Protein AF-A0A964LVF9-F1 (afdb_monomer_lite)

Foldseek 3Di:
DDDDPDDDDDDDDDDDDPPPDDDDDAPQWDKDFDKDKDADDDDPDVVDDDPNVVCVVVVNGIDTDTDDDPPIDTPDGDCDDPRNVLRVVVVVLVVCPVVDPPSLVVCCQPSVDNPPPDVVVVVVCVVVVVVVVSVVSVVVVVVVVVVVVVVVVVVVVVVVVVVVPPPDDDPDDVPPPPPPPPDDD

Structure (mmCIF, N/CA/C/O backbone):
data_AF-A0A964LVF9-F1
#
_entry.id   AF-A0A964LVF9-F1
#
loop_
_atom_site.group_PDB
_atom_site.id
_atom_site.type_symbol
_atom_site.label_atom_id
_atom_site.label_alt_id
_atom_site.label_comp_id
_atom_site.label_asym_id
_atom_site.label_entity_id
_atom_site.label_seq_id
_atom_site.pdbx_PDB_ins_code
_atom_site.Cartn_x
_atom_site.Cartn_y
_atom_site.Cartn_z
_atom_site.occupancy
_atom_site.B_iso_or_equiv
_atom_site.auth_seq_id
_atom_site.auth_comp_id
_atom_site.auth_asym_id
_atom_site.auth_atom_id
_atom_site.pdbx_PDB_model_num
ATOM 1 N N . MET A 1 1 ? -2.979 -5.838 -3.964 1.00 27.95 1 MET A N 1
ATOM 2 C CA . MET A 1 1 ? -2.162 -4.688 -4.392 1.00 27.95 1 MET A CA 1
ATOM 3 C C . MET A 1 1 ? -2.446 -4.517 -5.871 1.00 27.95 1 MET A C 1
ATOM 5 O O . MET A 1 1 ? -2.122 -5.412 -6.635 1.00 27.95 1 MET A O 1
ATOM 9 N N . VAL A 1 2 ? -3.262 -3.528 -6.233 1.00 27.02 2 VAL A N 1
ATOM 10 C CA . VAL A 1 2 ? -3.566 -3.217 -7.636 1.00 27.02 2 VAL A CA 1
ATOM 11 C C . VAL A 1 2 ? -2.750 -1.971 -7.921 1.00 27.02 2 VAL A C 1
ATOM 13 O O . VAL A 1 2 ? -3.071 -0.912 -7.383 1.00 27.02 2 VAL A O 1
ATOM 16 N N . ASP A 1 3 ? -1.653 -2.129 -8.652 1.00 24.08 3 ASP A N 1
ATOM 17 C CA . ASP A 1 3 ? -0.789 -1.014 -9.018 1.00 24.08 3 ASP A CA 1
ATOM 18 C C . ASP A 1 3 ? -1.514 -0.171 -10.066 1.00 24.08 3 ASP A C 1
ATOM 20 O O . ASP A 1 3 ? -1.612 -0.533 -11.238 1.00 24.08 3 ASP A O 1
ATOM 24 N N . TYR A 1 4 ? -2.091 0.944 -9.620 1.00 36.81 4 TYR A N 1
ATOM 25 C CA . TYR A 1 4 ? -2.598 1.984 -10.503 1.00 36.81 4 TYR A CA 1
ATOM 26 C C . TYR A 1 4 ? -1.452 2.950 -10.792 1.00 36.81 4 TYR A C 1
ATOM 28 O O . TYR A 1 4 ? -1.177 3.864 -10.018 1.00 36.81 4 TYR A O 1
ATOM 36 N N . PHE A 1 5 ? -0.779 2.738 -11.919 1.00 29.11 5 PHE A N 1
ATOM 37 C CA . PHE A 1 5 ? 0.163 3.701 -12.478 1.00 29.11 5 PHE A CA 1
ATOM 38 C C . PHE A 1 5 ? -0.647 4.805 -13.173 1.00 29.11 5 PHE A C 1
ATOM 40 O O . PHE A 1 5 ? -1.025 4.677 -14.334 1.00 29.11 5 PHE A O 1
ATOM 47 N N . CYS A 1 6 ? -0.973 5.878 -12.450 1.00 28.94 6 CYS A N 1
ATOM 48 C CA . CYS A 1 6 ? -1.527 7.094 -13.043 1.00 28.94 6 CYS A CA 1
ATOM 49 C C . CYS A 1 6 ? -0.515 8.220 -12.825 1.00 28.94 6 CYS A C 1
ATOM 51 O O . CYS A 1 6 ? -0.533 8.912 -11.808 1.00 28.94 6 CYS A O 1
ATOM 53 N N . HIS A 1 7 ? 0.425 8.338 -13.765 1.00 32.16 7 HIS A N 1
ATOM 54 C CA . HIS A 1 7 ? 1.423 9.400 -13.772 1.00 32.16 7 HIS A CA 1
ATOM 55 C C . HIS A 1 7 ? 0.705 10.753 -13.841 1.00 32.16 7 HIS A C 1
ATOM 57 O O . HIS A 1 7 ? -0.186 10.958 -14.667 1.00 32.16 7 HIS A O 1
ATOM 63 N N . GLY A 1 8 ? 1.055 11.644 -12.918 1.00 35.53 8 GLY A N 1
ATOM 64 C CA . GLY A 1 8 ? 0.311 12.864 -12.650 1.00 35.53 8 GLY A CA 1
ATOM 65 C C . GLY A 1 8 ? 0.118 13.780 -13.858 1.00 35.53 8 GLY A C 1
ATOM 66 O O . GLY A 1 8 ? 1.040 14.013 -14.635 1.00 35.53 8 GLY A O 1
ATOM 67 N N . LYS A 1 9 ? -1.076 14.375 -13.932 1.00 30.52 9 LYS A N 1
ATOM 68 C CA . LYS A 1 9 ? -1.286 15.784 -14.292 1.00 30.52 9 LYS A CA 1
ATOM 69 C C . LYS A 1 9 ? -2.702 16.212 -13.900 1.00 30.52 9 LYS A C 1
ATOM 71 O O . LYS A 1 9 ? -3.693 15.713 -14.418 1.00 30.52 9 LYS A O 1
ATOM 76 N N . LYS A 1 10 ? -2.783 17.170 -12.972 1.00 39.03 10 LYS A N 1
ATOM 77 C CA . LYS A 1 10 ? -3.972 17.999 -12.749 1.00 39.03 10 LYS A CA 1
ATOM 78 C C . LYS A 1 10 ? -4.130 18.922 -13.960 1.00 39.03 10 LYS A C 1
ATOM 80 O O . LYS A 1 10 ? -3.353 19.869 -14.041 1.00 39.03 10 LYS A O 1
ATOM 85 N N . SER A 1 11 ? -5.078 18.713 -14.875 1.00 35.84 11 SER A N 1
ATOM 86 C CA . SER A 1 11 ? -5.640 19.814 -15.690 1.00 35.84 11 SER A CA 1
ATOM 87 C C . SER A 1 11 ? -6.890 19.407 -16.477 1.00 35.84 11 SER A C 1
ATOM 89 O O . SER A 1 11 ? -6.869 18.446 -17.233 1.00 35.84 11 SER A O 1
ATOM 91 N N . ALA A 1 12 ? -7.949 20.192 -16.264 1.00 32.88 12 ALA A N 1
ATOM 92 C CA . ALA A 1 12 ? -9.003 20.617 -17.188 1.00 32.88 12 ALA A CA 1
ATOM 93 C C . ALA A 1 12 ? -9.227 19.819 -18.492 1.00 32.88 12 ALA A C 1
ATOM 95 O O . ALA A 1 12 ? -8.412 19.840 -19.411 1.00 32.88 12 ALA A O 1
ATOM 96 N N . CYS A 1 13 ? -10.429 19.249 -18.611 1.00 37.50 13 CYS A N 1
ATOM 97 C CA . CYS A 1 13 ? -11.005 18.826 -19.884 1.00 37.50 13 CYS A CA 1
ATOM 98 C C . CYS A 1 13 ? -11.285 20.047 -20.773 1.00 37.50 13 CYS A C 1
ATOM 100 O O . CYS A 1 13 ? -12.228 20.795 -20.525 1.00 37.50 13 CYS A O 1
ATOM 102 N N . ALA A 1 14 ? -10.487 20.216 -21.823 1.00 35.09 14 ALA A N 1
ATOM 103 C CA . ALA A 1 14 ? -10.836 20.998 -23.001 1.00 35.09 14 ALA A CA 1
ATOM 104 C C . ALA A 1 14 ? -10.116 20.393 -24.217 1.00 35.09 14 ALA A C 1
ATOM 106 O O . ALA A 1 14 ? -8.911 20.569 -24.368 1.00 35.09 14 ALA A O 1
ATOM 107 N N . GLY A 1 15 ? -10.852 19.675 -25.075 1.00 27.42 15 GLY A N 1
ATOM 108 C CA . GLY A 1 15 ? -10.377 19.315 -26.417 1.00 27.42 15 GLY A CA 1
ATOM 109 C C . GLY A 1 15 ? -10.718 17.900 -26.902 1.00 27.42 15 GLY A C 1
ATOM 110 O O . GLY A 1 15 ? -10.030 16.957 -26.551 1.00 27.42 15 GLY A O 1
ATOM 111 N N . ILE A 1 16 ? -11.771 17.801 -27.725 1.00 36.81 16 ILE A N 1
ATOM 112 C CA . ILE A 1 16 ? -12.004 17.024 -28.977 1.00 36.81 16 ILE A CA 1
ATOM 113 C C . ILE A 1 16 ? -11.339 15.640 -29.228 1.00 36.81 16 ILE A C 1
ATOM 115 O O . ILE A 1 16 ? -11.337 15.165 -30.360 1.00 36.81 16 ILE A O 1
ATOM 119 N N . TYR A 1 17 ? -10.847 14.925 -28.224 1.00 37.56 17 TYR A N 1
ATOM 120 C CA . TYR A 1 17 ? -10.610 13.482 -28.316 1.00 37.56 17 TYR A CA 1
ATOM 121 C C . TYR A 1 17 ? -11.263 12.807 -27.105 1.00 37.56 17 TYR A C 1
ATOM 123 O O . TYR A 1 17 ? -10.978 13.148 -25.960 1.00 37.56 17 TYR A O 1
ATOM 131 N N . GLU A 1 18 ? -12.200 11.891 -27.347 1.00 41.56 18 GLU A N 1
ATOM 132 C CA . GLU A 1 18 ? -12.871 11.104 -26.306 1.00 41.56 18 GLU A CA 1
ATOM 133 C C . GLU A 1 18 ? -11.865 10.166 -25.614 1.00 41.56 18 GLU A C 1
ATOM 135 O O . GLU A 1 18 ? -11.716 9.001 -25.961 1.00 41.56 18 GLU A O 1
ATOM 140 N N . LEU A 1 19 ? -11.146 10.688 -24.623 1.00 44.19 19 LEU A N 1
ATOM 141 C CA . LEU A 1 19 ? -10.521 9.919 -23.548 1.00 44.19 19 LEU A CA 1
ATOM 142 C C . LEU A 1 19 ? -11.376 10.178 -22.301 1.00 44.19 19 LEU A C 1
ATOM 144 O O . LEU A 1 19 ? -11.070 11.041 -21.475 1.00 44.19 19 LEU A O 1
ATOM 148 N N . CYS A 1 20 ? -12.531 9.510 -22.231 1.00 43.09 20 CYS A N 1
ATOM 149 C CA . CYS A 1 20 ? -13.566 9.768 -21.235 1.00 43.09 20 CYS A CA 1
ATOM 150 C C . CYS A 1 20 ? -13.216 9.109 -19.890 1.00 43.09 20 CYS A C 1
ATOM 152 O O . CYS A 1 20 ? -13.690 8.038 -19.536 1.00 43.09 20 CYS A O 1
ATOM 154 N N . CYS A 1 21 ? -12.368 9.805 -19.129 1.00 54.19 21 CYS A N 1
ATOM 155 C CA . CYS A 1 21 ? -12.260 9.780 -17.668 1.00 54.19 21 CYS A CA 1
ATOM 156 C C . CYS A 1 21 ? -12.567 8.437 -16.969 1.00 54.19 21 CYS A C 1
ATOM 158 O O . CYS A 1 21 ? -13.630 8.244 -16.373 1.00 54.19 21 CYS A O 1
ATOM 160 N N . LEU A 1 22 ? -11.575 7.543 -16.914 1.00 63.69 22 LEU A N 1
ATOM 161 C CA . LEU A 1 22 ? -11.578 6.508 -15.880 1.00 63.69 22 LEU A CA 1
ATOM 162 C C . LEU A 1 22 ? -11.689 7.175 -14.492 1.00 63.69 22 LEU A C 1
ATOM 164 O O . LEU A 1 22 ? -10.983 8.154 -14.223 1.00 63.69 22 LEU A O 1
ATOM 168 N N . PRO A 1 23 ? -12.568 6.679 -13.603 1.00 69.88 23 PRO A N 1
ATOM 169 C CA . PRO A 1 23 ? -12.780 7.302 -12.306 1.00 69.88 23 PRO A CA 1
ATOM 170 C C . PRO A 1 23 ? -11.508 7.209 -11.458 1.00 69.88 23 PRO A C 1
ATOM 172 O O . PRO A 1 23 ? -10.957 6.126 -11.258 1.00 69.88 23 PRO A O 1
ATOM 175 N N . ILE A 1 24 ? -11.055 8.347 -10.924 1.00 79.56 24 ILE A N 1
ATOM 176 C CA . ILE A 1 24 ? -9.969 8.378 -9.939 1.00 79.56 24 ILE A CA 1
ATOM 177 C C . ILE A 1 24 ? -10.509 7.775 -8.640 1.00 79.56 24 ILE A C 1
ATOM 179 O O . ILE A 1 24 ? -11.316 8.388 -7.939 1.00 79.56 24 ILE A O 1
ATOM 183 N N . VAL A 1 25 ? -10.070 6.557 -8.328 1.00 84.19 25 VAL A N 1
ATOM 184 C CA . VAL A 1 25 ? -10.492 5.837 -7.124 1.00 84.19 25 VAL A CA 1
ATOM 185 C C . VAL A 1 25 ? -9.719 6.359 -5.918 1.00 84.19 25 VAL A C 1
ATOM 187 O O . VAL A 1 25 ? -8.491 6.322 -5.889 1.00 84.19 25 VAL A O 1
ATOM 190 N N . GLN A 1 26 ? -10.440 6.808 -4.893 1.00 85.56 26 GLN A N 1
ATOM 191 C CA . GLN A 1 26 ? -9.856 7.246 -3.626 1.00 85.56 26 GLN A CA 1
ATOM 192 C C . GLN A 1 26 ? -10.044 6.200 -2.524 1.00 85.56 26 GLN A C 1
ATOM 194 O O . GLN A 1 26 ? -10.967 5.379 -2.550 1.00 85.56 26 GLN A O 1
ATOM 199 N N . ALA A 1 27 ? -9.178 6.249 -1.510 1.00 87.19 27 ALA A N 1
ATOM 200 C CA . ALA A 1 27 ? -9.293 5.383 -0.344 1.00 87.19 27 ALA A CA 1
ATOM 201 C C . ALA A 1 27 ? -10.663 5.553 0.341 1.00 87.19 27 ALA A C 1
ATOM 203 O O . ALA A 1 27 ? -11.179 6.660 0.475 1.00 87.19 27 ALA A O 1
ATOM 204 N N . GLY A 1 28 ? -11.252 4.441 0.788 1.00 85.88 28 GLY A N 1
ATOM 205 C CA . GLY A 1 28 ? -12.550 4.424 1.475 1.00 85.88 28 GLY A CA 1
ATOM 206 C C . GLY A 1 28 ? -13.777 4.447 0.559 1.00 85.88 28 GLY A C 1
ATOM 207 O O . GLY A 1 28 ? -14.885 4.217 1.046 1.00 85.88 28 GLY A O 1
ATOM 208 N N . GLN A 1 29 ? -13.611 4.656 -0.748 1.00 90.12 29 GLN A N 1
ATOM 209 C CA . GLN A 1 29 ? -14.713 4.613 -1.707 1.00 90.12 29 GLN A CA 1
ATOM 210 C C . GLN A 1 29 ? -15.127 3.177 -2.058 1.00 90.12 29 GLN A C 1
ATOM 212 O O . GLN A 1 29 ? -14.316 2.250 -2.084 1.00 90.12 29 GLN A O 1
ATOM 217 N N . ARG A 1 30 ? -16.415 3.001 -2.351 1.00 88.75 30 ARG A N 1
ATOM 218 C CA . ARG A 1 30 ? -17.018 1.764 -2.849 1.00 88.75 30 ARG A CA 1
ATOM 219 C C . ARG A 1 30 ? -17.579 2.024 -4.232 1.00 88.75 30 ARG A C 1
ATOM 221 O O . ARG A 1 30 ? -18.508 2.810 -4.372 1.00 88.75 30 ARG A O 1
ATOM 228 N N . TRP A 1 31 ? -17.032 1.341 -5.225 1.00 89.56 31 TRP A N 1
ATOM 229 C CA . TRP A 1 31 ? -17.406 1.504 -6.623 1.00 89.56 31 TRP A CA 1
ATOM 230 C C . TRP A 1 31 ? -18.052 0.235 -7.168 1.00 89.56 31 TRP A C 1
ATOM 232 O O . TRP A 1 31 ? -17.637 -0.874 -6.834 1.00 89.56 31 TRP A O 1
ATOM 242 N N . GLN A 1 32 ? -19.039 0.415 -8.036 1.00 89.19 32 GLN A N 1
ATOM 243 C CA . GLN A 1 32 ? -19.530 -0.604 -8.950 1.00 89.19 32 GLN A CA 1
ATOM 244 C C . GLN A 1 32 ? -18.953 -0.293 -10.327 1.00 89.19 32 GLN A C 1
ATOM 246 O O . GLN A 1 32 ? -19.214 0.777 -10.869 1.00 89.19 32 GLN A O 1
ATOM 251 N N . LEU A 1 33 ? -18.144 -1.206 -10.865 1.00 89.44 33 LEU A N 1
ATOM 252 C CA . LEU A 1 33 ? -17.446 -1.020 -12.135 1.00 89.44 33 LEU A CA 1
ATOM 253 C C . LEU A 1 33 ? -17.671 -2.229 -13.036 1.00 89.44 33 LEU A C 1
ATOM 255 O O . LEU A 1 33 ? -17.585 -3.373 -12.585 1.00 89.44 33 LEU A O 1
ATOM 259 N N . LEU A 1 34 ? -17.912 -1.975 -14.319 1.00 89.19 34 LEU A N 1
ATOM 260 C CA . LEU A 1 34 ? -17.958 -3.013 -15.334 1.00 89.19 34 LEU A CA 1
ATOM 261 C C . LEU A 1 34 ? -16.528 -3.369 -15.751 1.00 89.19 34 LEU A C 1
ATOM 263 O O . LEU A 1 34 ? -15.818 -2.569 -16.360 1.00 89.19 34 LEU A O 1
ATOM 267 N N . VAL A 1 35 ? -16.091 -4.580 -15.413 1.00 89.69 35 VAL A N 1
ATOM 268 C CA . VAL A 1 35 ? -14.729 -5.059 -15.684 1.00 89.69 35 VAL A CA 1
ATOM 269 C C . VAL A 1 35 ? -14.734 -6.169 -16.724 1.00 89.69 35 VAL A C 1
ATOM 271 O O . VAL A 1 35 ? -15.601 -7.043 -16.719 1.00 89.69 35 VAL A O 1
ATOM 274 N N . ARG A 1 36 ? -13.738 -6.168 -17.614 1.00 87.62 36 ARG A N 1
ATOM 275 C CA . ARG A 1 36 ? -13.441 -7.328 -18.458 1.00 87.62 36 ARG A CA 1
ATOM 276 C C . ARG A 1 36 ? -12.359 -8.148 -17.779 1.00 87.62 36 ARG A C 1
ATOM 278 O O . ARG A 1 36 ? -11.225 -7.690 -17.675 1.00 87.62 36 ARG A O 1
ATOM 285 N N . LEU A 1 37 ? -12.716 -9.348 -17.343 1.00 87.75 37 LEU A N 1
ATOM 286 C CA . LEU A 1 37 ? -11.782 -10.287 -16.738 1.00 87.75 37 LEU A CA 1
ATOM 287 C C . LEU A 1 37 ? -11.200 -11.222 -17.799 1.00 87.75 37 LEU A C 1
ATOM 289 O O . LEU A 1 37 ? -11.917 -11.719 -18.663 1.00 87.75 37 LEU A O 1
ATOM 293 N N . ASN A 1 38 ? -9.904 -11.469 -17.685 1.00 86.69 38 ASN A N 1
ATOM 294 C CA . ASN A 1 38 ? -9.131 -12.432 -18.444 1.00 86.69 38 ASN A CA 1
ATOM 295 C C . ASN A 1 38 ? -8.431 -13.375 -17.456 1.00 86.69 38 ASN A C 1
ATOM 297 O O . ASN A 1 38 ? -8.015 -12.973 -16.360 1.00 86.69 38 ASN A O 1
ATOM 301 N N . ARG A 1 39 ? -8.286 -14.640 -17.851 1.00 84.62 39 ARG A N 1
ATOM 302 C CA . ARG A 1 39 ? -7.496 -15.600 -17.082 1.00 84.62 39 ARG A CA 1
ATOM 303 C C . ARG A 1 39 ? -6.020 -15.188 -17.173 1.00 84.62 39 ARG A C 1
ATOM 305 O O . ARG A 1 39 ? -5.559 -14.907 -18.280 1.00 84.62 39 ARG A O 1
ATOM 312 N N . PRO A 1 40 ? -5.295 -15.072 -16.046 1.00 80.06 40 PRO A N 1
ATOM 313 C CA . PRO A 1 40 ? -3.872 -14.790 -16.106 1.00 80.06 40 PRO A CA 1
ATOM 314 C C . PRO A 1 40 ? -3.178 -15.966 -16.792 1.00 80.06 40 PRO A C 1
ATOM 316 O O . PRO A 1 40 ? -3.378 -17.108 -16.389 1.00 80.06 40 PRO A O 1
ATOM 319 N N . HIS A 1 41 ? -2.400 -15.660 -17.827 1.00 79.88 41 HIS A N 1
ATOM 320 C CA . HIS A 1 41 ? -1.526 -16.616 -18.488 1.00 79.88 41 HIS A CA 1
ATOM 321 C C . HIS A 1 41 ? -0.078 -16.241 -18.191 1.00 79.88 41 HIS A C 1
ATOM 323 O O . HIS A 1 41 ? 0.311 -15.080 -18.339 1.00 79.88 41 HIS A O 1
ATOM 329 N N . GLY A 1 42 ? 0.690 -17.206 -17.709 1.00 76.56 42 GLY A N 1
ATOM 330 C CA . GLY A 1 42 ? 2.120 -17.095 -17.479 1.00 76.56 42 GLY A CA 1
ATOM 331 C C . GLY A 1 42 ? 2.894 -17.665 -18.656 1.00 76.56 42 GLY A C 1
ATOM 332 O O . GLY A 1 42 ? 2.413 -18.514 -19.405 1.00 76.56 42 GLY A O 1
ATOM 333 N N . PHE A 1 43 ? 4.124 -17.195 -18.818 1.00 73.00 43 PHE A N 1
ATOM 334 C CA . PHE A 1 43 ? 5.053 -17.816 -19.747 1.00 73.00 43 PHE A CA 1
ATOM 335 C C . PHE A 1 43 ? 5.615 -19.083 -19.098 1.00 73.00 43 PHE A C 1
ATOM 337 O O . PHE A 1 43 ? 6.202 -19.015 -18.020 1.00 73.00 43 PHE A O 1
ATOM 344 N N . ALA A 1 44 ? 5.457 -20.232 -19.755 1.00 69.38 44 ALA A N 1
ATOM 345 C CA . ALA A 1 44 ? 6.074 -21.484 -19.327 1.00 69.38 44 ALA A CA 1
ATOM 346 C C . ALA A 1 44 ? 7.567 -21.472 -19.694 1.00 69.38 44 ALA A C 1
ATOM 348 O O . ALA A 1 44 ? 7.973 -22.041 -20.706 1.00 69.38 44 ALA A O 1
ATOM 349 N N . ASN A 1 45 ? 8.377 -20.762 -18.906 1.00 76.44 45 ASN A N 1
ATOM 350 C CA . ASN A 1 45 ? 9.827 -20.724 -19.076 1.00 76.44 45 ASN A CA 1
ATOM 351 C C . ASN A 1 45 ? 10.496 -21.747 -18.135 1.00 76.44 45 ASN A C 1
ATOM 353 O O . ASN A 1 45 ? 10.400 -21.580 -16.915 1.00 76.44 45 ASN A O 1
ATOM 357 N N . PRO A 1 46 ? 11.176 -22.790 -18.648 1.00 75.44 46 PRO A N 1
ATOM 358 C CA . PRO A 1 46 ? 11.912 -23.741 -17.816 1.00 75.44 46 PRO A CA 1
ATOM 359 C C . PRO A 1 46 ? 12.978 -23.030 -16.967 1.00 75.44 46 PRO A C 1
ATOM 361 O O . PRO A 1 46 ? 13.848 -22.348 -17.499 1.00 75.44 46 PRO A O 1
ATOM 364 N N . GLY A 1 47 ? 12.901 -23.166 -15.639 1.00 78.38 47 GLY A N 1
ATOM 365 C CA . GLY A 1 47 ? 13.796 -22.474 -14.696 1.00 78.38 47 GLY A CA 1
ATOM 366 C C . GLY A 1 47 ? 13.474 -20.989 -14.465 1.00 78.38 47 GLY A C 1
ATOM 367 O O . GLY A 1 47 ? 14.211 -20.310 -13.753 1.00 78.38 47 GLY A O 1
ATOM 368 N N . GLY A 1 48 ? 12.388 -20.480 -15.053 1.00 83.50 48 GLY A N 1
ATOM 369 C CA . GLY A 1 48 ? 11.904 -19.117 -14.860 1.00 83.50 48 GLY A CA 1
ATOM 370 C C . GLY A 1 48 ? 10.891 -18.983 -13.722 1.00 83.50 48 GLY A C 1
ATOM 371 O O . GLY A 1 48 ? 10.439 -19.957 -13.123 1.00 83.50 48 GLY A O 1
ATOM 372 N N . PHE A 1 49 ? 10.517 -17.738 -13.435 1.00 83.56 49 PHE A N 1
ATOM 373 C CA . PHE A 1 49 ? 9.483 -17.424 -12.456 1.00 83.56 49 PHE A CA 1
ATOM 374 C C . PHE A 1 49 ? 8.094 -17.849 -12.952 1.00 83.56 49 PHE A C 1
ATOM 376 O O . PHE A 1 49 ? 7.628 -17.372 -13.989 1.00 83.56 49 PHE A O 1
ATOM 383 N N . ASP A 1 50 ? 7.417 -18.701 -12.182 1.00 87.38 50 ASP A N 1
ATOM 384 C CA . ASP A 1 50 ? 6.045 -19.117 -12.470 1.00 87.38 50 ASP A CA 1
ATOM 385 C C . ASP A 1 50 ? 5.043 -18.059 -11.982 1.00 87.38 50 ASP A C 1
ATOM 387 O O . ASP A 1 50 ? 4.647 -17.996 -10.812 1.00 87.38 50 ASP A O 1
ATOM 391 N N . TYR A 1 51 ? 4.633 -17.203 -12.916 1.00 86.06 51 TYR A N 1
ATOM 392 C CA . TYR A 1 51 ? 3.683 -16.131 -12.650 1.00 86.06 51 TYR A CA 1
ATOM 393 C C . TYR A 1 51 ? 2.280 -16.633 -12.295 1.00 86.06 51 TYR A C 1
ATOM 395 O O . TYR A 1 51 ? 1.584 -15.993 -11.500 1.00 86.06 51 TYR A O 1
ATOM 403 N N . GLU A 1 52 ? 1.845 -17.757 -12.871 1.00 87.00 52 GLU A N 1
ATOM 404 C CA . GLU A 1 52 ? 0.519 -18.314 -12.598 1.00 87.00 52 GLU A CA 1
ATOM 405 C C . GLU A 1 52 ? 0.469 -18.887 -11.186 1.00 87.00 52 GLU A C 1
ATOM 407 O O . GLU A 1 52 ? -0.446 -18.557 -10.425 1.00 87.00 52 GLU A O 1
ATOM 412 N N . ALA A 1 53 ? 1.485 -19.664 -10.802 1.00 86.81 53 ALA A N 1
ATOM 413 C CA . ALA A 1 53 ? 1.606 -20.197 -9.452 1.00 86.81 53 ALA A CA 1
ATOM 414 C C . ALA A 1 53 ? 1.695 -19.076 -8.409 1.00 86.81 53 ALA A C 1
ATOM 416 O O . ALA A 1 53 ? 1.027 -19.141 -7.374 1.00 86.81 53 ALA A O 1
ATOM 417 N N . TRP A 1 54 ? 2.452 -18.010 -8.688 1.00 88.81 54 TRP A N 1
ATOM 418 C CA . TRP A 1 54 ? 2.530 -16.855 -7.794 1.00 88.81 54 TRP A CA 1
ATOM 419 C C . TRP A 1 54 ? 1.172 -16.159 -7.615 1.00 88.81 54 TRP A C 1
ATOM 421 O O . TRP A 1 54 ? 0.762 -15.876 -6.488 1.00 88.81 54 TRP A O 1
ATOM 431 N N . LEU A 1 55 ? 0.419 -15.925 -8.696 1.00 88.62 55 LEU A N 1
ATOM 432 C CA . LEU A 1 55 ? -0.922 -15.334 -8.600 1.00 88.62 55 LEU A CA 1
ATOM 433 C C . LEU A 1 55 ? -1.907 -16.227 -7.857 1.00 88.62 55 LEU A C 1
ATOM 435 O O . LEU A 1 55 ? -2.725 -15.733 -7.075 1.00 88.62 55 LEU A O 1
ATOM 439 N N . PHE A 1 56 ? -1.801 -17.535 -8.064 1.00 88.62 56 PHE A N 1
ATOM 440 C CA . PHE A 1 56 ? -2.609 -18.513 -7.360 1.00 88.62 56 PHE A CA 1
ATOM 441 C C . PHE A 1 56 ? -2.342 -18.483 -5.848 1.00 88.62 56 PHE A C 1
ATOM 443 O O . PHE A 1 56 ? -3.290 -18.443 -5.062 1.00 88.62 56 PHE A O 1
ATOM 450 N N . GLN A 1 57 ? -1.076 -18.384 -5.426 1.00 91.88 57 GLN A N 1
ATOM 451 C CA . GLN A 1 57 ? -0.704 -18.212 -4.014 1.00 91.88 57 GLN A CA 1
ATOM 452 C C . GLN A 1 57 ? -1.282 -16.925 -3.408 1.00 91.88 57 GLN A C 1
ATOM 454 O O . GLN A 1 57 ? -1.725 -16.923 -2.260 1.00 91.88 57 GLN A O 1
ATOM 459 N N . GLN A 1 58 ? -1.362 -15.847 -4.191 1.00 90.00 58 GLN A N 1
ATOM 460 C CA . GLN A 1 58 ? -2.000 -14.588 -3.786 1.00 90.00 58 GLN A CA 1
ATOM 461 C C . GLN A 1 58 ? -3.541 -14.651 -3.783 1.00 90.00 58 GLN A C 1
ATOM 463 O O . GLN A 1 58 ? -4.198 -13.646 -3.511 1.00 90.00 58 GLN A O 1
ATOM 468 N N . ARG A 1 59 ? -4.137 -15.817 -4.084 1.00 90.44 59 ARG A N 1
ATOM 469 C CA . ARG A 1 59 ? -5.585 -16.027 -4.262 1.00 90.44 59 ARG A CA 1
ATOM 470 C C . ARG A 1 59 ? -6.191 -15.142 -5.359 1.00 90.44 59 ARG A C 1
ATOM 472 O O . ARG A 1 59 ? -7.371 -14.796 -5.310 1.00 90.44 59 ARG A O 1
ATOM 479 N N . ILE A 1 60 ? -5.398 -14.787 -6.371 1.00 88.38 60 ILE A N 1
ATOM 480 C CA . ILE A 1 60 ? -5.828 -13.985 -7.519 1.00 88.38 60 ILE A CA 1
ATOM 481 C C . ILE A 1 60 ? -6.134 -14.929 -8.680 1.00 88.38 60 ILE A C 1
ATOM 483 O O . ILE A 1 60 ? -5.236 -15.424 -9.353 1.00 88.38 60 ILE A O 1
ATOM 487 N N . SER A 1 61 ? -7.421 -15.170 -8.929 1.00 85.44 61 SER A N 1
ATOM 488 C CA . SER A 1 61 ? -7.869 -16.086 -9.994 1.00 85.44 61 SER A CA 1
ATOM 489 C C . SER A 1 61 ? -8.067 -15.412 -11.357 1.00 85.44 61 SER A C 1
ATOM 491 O O . SER A 1 61 ? -8.078 -16.087 -12.383 1.00 85.44 61 SER A O 1
ATOM 493 N N . ALA A 1 62 ? -8.241 -14.088 -11.388 1.00 86.06 62 ALA A N 1
ATOM 494 C CA . ALA A 1 62 ? -8.510 -13.336 -12.608 1.00 86.06 62 ALA A CA 1
ATOM 495 C C . ALA A 1 62 ? -7.869 -11.949 -12.551 1.00 86.06 62 ALA A C 1
ATOM 497 O O . ALA A 1 62 ? -7.775 -11.333 -11.487 1.00 86.06 62 ALA A O 1
ATOM 498 N N . LYS A 1 63 ? -7.466 -11.447 -13.716 1.00 86.94 63 LYS A N 1
ATOM 499 C CA . LYS A 1 63 ? -7.031 -10.062 -13.912 1.00 86.94 63 LYS A CA 1
ATOM 500 C C . LYS A 1 63 ? -7.898 -9.416 -14.964 1.00 86.94 63 LYS A C 1
ATOM 502 O O . LYS A 1 63 ? -8.509 -10.102 -15.769 1.00 86.94 63 LYS A O 1
ATOM 507 N N . GLY A 1 64 ? -7.963 -8.100 -14.975 1.00 87.00 64 GLY A N 1
ATOM 508 C CA . GLY A 1 64 ? -8.811 -7.417 -15.928 1.00 87.00 64 GLY A CA 1
ATOM 509 C C . GLY A 1 64 ? -8.605 -5.926 -15.906 1.00 87.00 64 GLY A C 1
ATOM 510 O O . GLY A 1 64 ? -7.859 -5.402 -15.082 1.00 87.00 64 GLY A O 1
ATOM 511 N N . TYR A 1 65 ? -9.301 -5.265 -16.813 1.00 84.81 65 TYR A N 1
ATOM 512 C CA . TYR A 1 65 ? -9.352 -3.817 -16.890 1.00 84.81 65 TYR A CA 1
ATOM 513 C C . TYR A 1 65 ? -10.802 -3.347 -16.777 1.00 84.81 65 TYR A C 1
ATOM 515 O O . TYR A 1 65 ? -11.747 -4.066 -17.129 1.00 84.81 65 TYR A O 1
ATOM 523 N N . VAL A 1 66 ? -10.970 -2.138 -16.247 1.00 87.62 66 VAL A N 1
ATOM 524 C CA . VAL A 1 66 ? -12.267 -1.466 -16.146 1.00 87.62 66 VAL A CA 1
ATOM 525 C C . VAL A 1 66 ? -12.644 -0.963 -17.533 1.00 87.62 66 VAL A C 1
ATOM 527 O O . VAL A 1 66 ? -11.824 -0.342 -18.206 1.00 87.62 66 VAL A O 1
ATOM 530 N N . ARG A 1 67 ? -13.867 -1.250 -17.979 1.00 85.56 67 ARG A N 1
ATOM 531 C CA . ARG A 1 67 ? -14.415 -0.644 -19.192 1.00 85.56 67 ARG A CA 1
ATOM 532 C C . ARG A 1 67 ? -15.121 0.653 -18.835 1.00 85.56 67 ARG A C 1
ATOM 534 O O . ARG A 1 67 ? -15.814 0.726 -17.820 1.00 85.56 67 ARG A O 1
ATOM 541 N N . GLU A 1 68 ? -14.993 1.640 -19.708 1.00 80.75 68 GLU A N 1
ATOM 542 C CA . GLU A 1 68 ? -15.847 2.821 -19.675 1.00 80.75 68 GLU A CA 1
ATOM 543 C C . GLU A 1 68 ? -17.291 2.387 -19.954 1.00 80.75 68 GLU A C 1
ATOM 545 O O . GLU A 1 68 ? -17.589 1.728 -20.953 1.00 80.75 68 GLU A O 1
ATOM 550 N N . ASN A 1 69 ? -18.179 2.662 -19.002 1.00 81.12 69 ASN A N 1
ATOM 551 C CA . ASN A 1 69 ? -19.598 2.355 -19.089 1.00 81.12 69 ASN A CA 1
ATOM 552 C C . ASN A 1 69 ? -20.366 3.340 -18.202 1.00 81.12 69 ASN A C 1
ATOM 554 O O . ASN A 1 69 ? -19.918 3.653 -17.098 1.00 81.12 69 ASN A O 1
ATOM 558 N N . SER A 1 70 ? -21.533 3.789 -18.655 1.00 80.88 70 SER A N 1
ATOM 559 C CA . SER A 1 70 ? -22.436 4.646 -17.880 1.00 80.88 70 SER A CA 1
ATOM 560 C C . SER A 1 70 ? -22.980 3.973 -16.614 1.00 80.88 70 SER A C 1
ATOM 562 O O . SER A 1 70 ? -23.429 4.661 -15.705 1.00 80.88 70 SER A O 1
ATOM 564 N N . SER A 1 71 ? -22.906 2.642 -16.513 1.00 82.38 71 SER A N 1
ATOM 565 C CA . SER A 1 71 ? -23.255 1.887 -15.306 1.00 82.38 71 SER A CA 1
ATOM 566 C C . SER A 1 71 ? -22.204 1.973 -14.193 1.00 82.38 71 SER A C 1
ATOM 568 O O . SER A 1 71 ? -22.423 1.433 -13.108 1.00 82.38 71 SER A O 1
ATOM 570 N N . ASN A 1 72 ? -21.033 2.560 -14.460 1.00 85.69 72 ASN A N 1
ATOM 571 C CA . ASN A 1 72 ? -19.984 2.716 -13.461 1.00 85.69 72 ASN A CA 1
ATOM 572 C C . ASN A 1 72 ? -20.396 3.794 -12.459 1.00 85.69 72 ASN A C 1
ATOM 574 O O . ASN A 1 72 ? -20.536 4.961 -12.818 1.00 85.69 72 ASN A O 1
ATOM 578 N N . GLN A 1 73 ? -20.565 3.419 -11.195 1.00 87.44 73 GLN A N 1
ATOM 579 C CA . GLN A 1 73 ? -21.076 4.336 -10.182 1.00 87.44 73 GLN A CA 1
ATOM 580 C C . GLN A 1 73 ? -20.417 4.144 -8.821 1.00 87.44 73 GLN A C 1
ATOM 582 O O . GLN A 1 73 ? -20.022 3.043 -8.426 1.00 87.44 73 GLN A O 1
ATOM 587 N N . LEU A 1 74 ? -20.325 5.243 -8.078 1.00 88.12 74 LEU A N 1
ATOM 588 C CA . LEU A 1 74 ? -19.910 5.240 -6.686 1.00 88.12 74 LEU A CA 1
ATOM 589 C C . LEU A 1 74 ? -21.104 4.811 -5.821 1.00 88.12 74 LEU A C 1
ATOM 591 O O . LEU A 1 74 ? -22.083 5.537 -5.694 1.00 88.12 74 LEU A O 1
ATOM 595 N N . LEU A 1 75 ? -21.008 3.636 -5.204 1.00 88.31 75 LEU A N 1
ATOM 596 C CA . LEU A 1 75 ? -22.025 3.098 -4.297 1.00 88.31 75 LEU A CA 1
ATOM 597 C C . LEU A 1 75 ? -21.978 3.740 -2.905 1.00 88.31 75 LEU A C 1
ATOM 599 O O . LEU A 1 75 ? -22.947 3.675 -2.154 1.00 88.31 75 LEU A O 1
ATOM 603 N N . GLY A 1 76 ? -20.838 4.314 -2.519 1.00 87.00 76 GLY A N 1
ATOM 604 C CA . GLY A 1 76 ? -20.705 5.030 -1.256 1.00 87.00 76 GLY A CA 1
ATOM 605 C C . GLY A 1 76 ? -19.261 5.248 -0.834 1.00 87.00 76 GLY A C 1
ATOM 606 O O . GLY A 1 76 ? -18.319 4.835 -1.507 1.00 87.00 76 GLY A O 1
ATOM 607 N N . SER A 1 77 ? -19.084 5.879 0.322 1.00 86.31 77 SER A N 1
ATOM 608 C CA . SER A 1 77 ? -17.773 6.109 0.923 1.00 86.31 77 SER A CA 1
ATOM 609 C C . SER A 1 77 ? -17.818 5.810 2.415 1.00 86.31 77 SER A C 1
ATOM 611 O O . SER A 1 77 ? -18.796 6.117 3.095 1.00 86.31 77 SER A O 1
ATOM 613 N N . ARG A 1 78 ? -16.762 5.182 2.928 1.00 85.62 78 ARG A N 1
ATOM 614 C CA . ARG A 1 78 ? -16.529 4.991 4.359 1.00 85.62 78 ARG A CA 1
ATOM 615 C C . ARG A 1 78 ? -15.457 5.981 4.806 1.00 85.62 78 ARG A C 1
ATOM 617 O O . ARG A 1 78 ? -14.278 5.684 4.637 1.00 85.62 78 ARG A O 1
ATOM 624 N N . PRO A 1 79 ? -15.835 7.132 5.388 1.00 77.50 79 PRO A N 1
ATOM 625 C CA . PRO A 1 79 ? -14.876 8.183 5.726 1.00 77.50 79 PRO A CA 1
ATOM 626 C C . PRO A 1 79 ? -13.950 7.808 6.892 1.00 77.50 79 PRO A C 1
ATOM 628 O O . PRO A 1 79 ? -12.851 8.349 6.996 1.00 77.50 79 PRO A O 1
ATOM 631 N N . TYR A 1 80 ? -14.375 6.876 7.751 1.00 81.88 80 TYR A N 1
ATOM 632 C CA . TYR A 1 80 ? -13.624 6.426 8.922 1.00 81.88 80 TYR A CA 1
ATOM 633 C C . TYR A 1 80 ? -13.007 5.057 8.654 1.00 81.88 80 TYR A C 1
ATOM 635 O O . TYR A 1 80 ? -13.585 4.009 8.935 1.00 81.88 80 TYR A O 1
ATOM 643 N N . SER A 1 81 ? -11.830 5.071 8.044 1.00 86.75 81 SER A N 1
ATOM 644 C CA . SER A 1 81 ? -11.013 3.885 7.818 1.00 86.75 81 SER A CA 1
ATOM 645 C C . SER A 1 81 ? -9.546 4.282 7.930 1.00 86.75 81 SER A C 1
ATOM 647 O O . SER A 1 81 ? -9.163 5.396 7.562 1.00 86.75 81 SER A O 1
ATOM 649 N N . ILE A 1 82 ? -8.717 3.361 8.424 1.00 86.31 82 ILE A N 1
ATOM 650 C CA . ILE A 1 82 ? -7.267 3.562 8.544 1.00 86.31 82 ILE A CA 1
ATOM 651 C C . ILE A 1 82 ? -6.671 3.937 7.180 1.00 86.31 82 ILE A C 1
ATOM 653 O O . ILE A 1 82 ? -5.821 4.816 7.096 1.00 86.31 82 ILE A O 1
ATOM 657 N N . GLN A 1 83 ? -7.173 3.343 6.095 1.00 86.50 83 GLN A N 1
ATOM 658 C CA . GLN A 1 83 ? -6.747 3.640 4.730 1.00 86.50 83 GLN A CA 1
ATOM 659 C C . GLN A 1 83 ? -7.083 5.079 4.311 1.00 86.50 83 GLN A C 1
ATOM 661 O O . GLN A 1 83 ? -6.267 5.718 3.651 1.00 86.50 83 GLN A O 1
ATOM 666 N N . VAL A 1 84 ? -8.244 5.608 4.715 1.00 88.06 84 VAL A N 1
ATOM 667 C CA . VAL A 1 84 ? -8.631 7.006 4.444 1.00 88.06 84 VAL A CA 1
ATOM 668 C C . VAL A 1 84 ? -7.744 7.971 5.216 1.00 88.06 84 VAL A C 1
ATOM 670 O O . VAL A 1 84 ? -7.271 8.953 4.653 1.00 88.06 84 VAL A O 1
ATOM 673 N N . ILE A 1 85 ? -7.493 7.686 6.495 1.00 88.31 85 ILE A N 1
ATOM 674 C CA . ILE A 1 85 ? -6.599 8.499 7.326 1.00 88.31 85 ILE A CA 1
ATOM 675 C C . ILE A 1 85 ? -5.197 8.497 6.716 1.00 88.31 85 ILE A C 1
ATOM 677 O O . ILE A 1 85 ? -4.644 9.565 6.473 1.00 88.31 85 ILE A O 1
ATOM 681 N N . ARG A 1 86 ? -4.667 7.315 6.381 1.00 87.88 86 ARG A N 1
ATOM 682 C CA . ARG A 1 86 ? -3.358 7.165 5.736 1.00 87.88 86 ARG A CA 1
ATOM 683 C C . ARG A 1 86 ? -3.274 7.966 4.439 1.00 87.88 86 ARG A C 1
ATOM 685 O O . ARG A 1 86 ? -2.329 8.722 4.265 1.00 87.88 86 ARG A O 1
ATOM 692 N N . SER A 1 87 ? -4.281 7.853 3.572 1.00 87.75 87 SER A N 1
ATOM 693 C CA . SER A 1 87 ? -4.346 8.590 2.303 1.00 87.75 87 SER A CA 1
ATOM 694 C C . SER A 1 87 ? -4.400 10.108 2.508 1.00 87.75 87 SER A C 1
ATOM 696 O O . SER A 1 87 ? -3.703 10.833 1.809 1.00 87.75 87 SER A O 1
ATOM 698 N N . LYS A 1 88 ? -5.143 10.602 3.507 1.00 88.31 88 LYS A N 1
ATOM 699 C CA . LYS A 1 88 ? -5.174 12.035 3.848 1.00 88.31 88 LYS A CA 1
ATOM 700 C C . LYS A 1 88 ? -3.836 12.545 4.382 1.00 88.31 88 LYS A C 1
ATOM 702 O O . LYS A 1 88 ? -3.450 13.671 4.079 1.00 88.31 88 LYS A O 1
ATOM 707 N N . VAL A 1 89 ? -3.144 11.756 5.207 1.00 86.94 89 VAL A N 1
ATOM 708 C CA . VAL A 1 89 ? -1.811 12.122 5.718 1.00 86.94 89 VAL A CA 1
ATOM 709 C C . VAL A 1 89 ? -0.805 12.156 4.572 1.00 86.94 89 VAL A C 1
ATOM 711 O O . VAL A 1 89 ? -0.074 13.135 4.453 1.00 86.94 89 VAL A O 1
ATOM 714 N N . GLN A 1 90 ? -0.829 11.147 3.698 1.00 86.94 90 GLN A N 1
ATOM 715 C CA . GLN A 1 90 ? -0.011 11.093 2.488 1.00 86.94 90 GLN A CA 1
ATOM 716 C C . GLN A 1 90 ? -0.238 12.334 1.615 1.00 86.94 90 GLN A C 1
ATOM 718 O O . GLN A 1 90 ? 0.719 13.035 1.313 1.00 86.94 90 GLN A O 1
ATOM 723 N N . GLU A 1 91 ? -1.495 12.664 1.294 1.00 87.38 91 GLU A N 1
ATOM 724 C CA . GLU A 1 91 ? -1.846 13.824 0.464 1.00 87.38 91 GLU A CA 1
ATOM 725 C C . GLU A 1 91 ? -1.323 15.138 1.065 1.00 87.38 91 GLU A C 1
ATOM 727 O O . GLU A 1 91 ? -0.702 15.949 0.371 1.00 87.38 91 GLU A O 1
ATOM 732 N N . ARG A 1 92 ? -1.497 15.327 2.380 1.00 86.19 92 ARG A N 1
ATOM 733 C CA . ARG A 1 92 ? -0.967 16.497 3.096 1.00 86.19 92 ARG A CA 1
ATOM 734 C C . ARG A 1 92 ? 0.552 16.555 3.048 1.00 86.19 92 ARG A C 1
ATOM 736 O O . ARG A 1 92 ? 1.093 17.616 2.774 1.00 86.19 92 ARG A O 1
ATOM 743 N N . MET A 1 93 ? 1.238 15.443 3.300 1.00 82.31 93 MET A N 1
ATOM 744 C CA . MET A 1 93 ? 2.700 15.387 3.247 1.00 82.31 93 MET A CA 1
ATOM 745 C C . MET A 1 93 ? 3.218 15.673 1.835 1.00 82.31 93 MET A C 1
ATOM 747 O O . MET A 1 93 ? 4.140 16.468 1.678 1.00 82.31 93 MET A O 1
ATOM 751 N N . THR A 1 94 ? 2.574 15.124 0.802 1.00 83.31 94 THR A N 1
ATOM 752 C CA . THR A 1 94 ? 2.921 15.423 -0.593 1.00 83.31 94 THR A CA 1
ATOM 753 C C . THR A 1 94 ? 2.655 16.876 -0.979 1.00 83.31 94 THR A C 1
ATOM 755 O O . THR A 1 94 ? 3.376 17.410 -1.810 1.00 83.31 94 THR A O 1
ATOM 758 N N . ALA A 1 95 ? 1.695 17.563 -0.353 1.00 83.75 95 ALA A N 1
ATOM 759 C CA . ALA A 1 95 ? 1.491 18.996 -0.580 1.00 83.75 95 ALA A CA 1
ATOM 760 C C . ALA A 1 95 ? 2.659 19.861 -0.063 1.00 83.75 95 ALA A C 1
ATOM 762 O O . ALA A 1 95 ? 2.825 20.994 -0.509 1.00 83.75 95 ALA A O 1
ATOM 763 N N . TYR A 1 96 ? 3.480 19.335 0.852 1.00 82.00 96 TYR A N 1
ATOM 764 C CA . TYR A 1 96 ? 4.707 19.977 1.332 1.00 82.00 96 TYR A CA 1
ATOM 765 C C . TYR A 1 96 ? 5.975 19.452 0.643 1.00 82.00 96 TYR A C 1
ATOM 767 O O . TYR A 1 96 ? 7.071 19.873 1.016 1.00 82.00 96 TYR A O 1
ATOM 775 N N . ALA A 1 97 ? 5.844 18.572 -0.357 1.00 76.44 97 ALA A N 1
ATOM 776 C CA . ALA A 1 97 ? 6.970 17.972 -1.074 1.00 76.44 97 ALA A CA 1
ATOM 777 C C . ALA A 1 97 ? 7.928 19.024 -1.650 1.00 76.44 97 ALA A C 1
ATOM 779 O O . ALA A 1 97 ? 9.136 18.895 -1.494 1.00 76.44 97 ALA A O 1
ATOM 780 N N . ASP A 1 98 ? 7.392 20.110 -2.212 1.00 74.31 98 ASP A N 1
ATOM 781 C CA . ASP A 1 98 ? 8.193 21.182 -2.821 1.00 74.31 98 ASP A CA 1
ATOM 782 C C . ASP A 1 98 ? 9.090 21.927 -1.814 1.00 74.31 98 ASP A C 1
ATOM 784 O O . ASP A 1 98 ? 10.000 22.655 -2.204 1.00 74.31 98 ASP A O 1
ATOM 788 N N . ARG A 1 99 ? 8.837 21.774 -0.506 1.00 76.75 99 ARG A N 1
ATOM 789 C CA . ARG A 1 99 ? 9.579 22.448 0.572 1.00 76.75 99 ARG A CA 1
ATOM 790 C C . ARG A 1 99 ? 10.575 21.541 1.289 1.00 76.75 99 ARG A C 1
ATOM 792 O O . ARG A 1 99 ? 11.359 22.041 2.091 1.00 76.75 99 ARG A O 1
ATOM 799 N N . LEU A 1 100 ? 10.524 20.232 1.053 1.00 72.38 100 LEU A N 1
ATOM 800 C CA . LEU A 1 100 ? 11.325 19.243 1.768 1.00 72.38 100 LEU A CA 1
ATOM 801 C C . LEU A 1 100 ? 12.115 18.397 0.765 1.00 72.38 100 LEU A C 1
ATOM 803 O O . LEU A 1 100 ? 11.518 17.555 0.087 1.00 72.38 100 LEU A O 1
ATOM 807 N N . PRO A 1 101 ? 13.449 18.556 0.684 1.00 70.31 101 PRO A N 1
ATOM 808 C CA . PRO A 1 101 ? 14.258 17.583 -0.032 1.00 70.31 101 PRO A CA 1
ATOM 809 C C . PRO A 1 101 ? 14.046 16.208 0.621 1.00 70.31 101 PRO A C 1
ATOM 811 O O . PRO A 1 101 ? 14.074 16.084 1.845 1.00 70.31 101 PRO A O 1
ATOM 814 N N . ASN A 1 102 ? 13.812 15.180 -0.196 1.00 78.56 102 ASN A N 1
ATOM 815 C CA . ASN A 1 102 ? 13.649 13.780 0.224 1.00 78.56 102 ASN A CA 1
ATOM 816 C C . ASN A 1 102 ? 12.327 13.422 0.933 1.00 78.56 102 ASN A C 1
ATOM 818 O O . ASN A 1 102 ? 12.285 12.489 1.739 1.00 78.56 102 ASN A O 1
ATOM 822 N N . ILE A 1 103 ? 11.216 14.091 0.599 1.00 83.12 103 ILE A N 1
ATOM 823 C CA . ILE A 1 103 ? 9.872 13.714 1.088 1.00 83.12 103 ILE A CA 1
ATOM 824 C C . ILE A 1 103 ? 9.542 12.227 0.860 1.00 83.12 103 ILE A C 1
ATOM 826 O O . ILE A 1 103 ? 8.846 11.628 1.675 1.00 83.12 103 ILE A O 1
ATOM 830 N N . GLY A 1 104 ? 10.076 11.614 -0.206 1.00 81.12 104 GLY A N 1
ATOM 831 C CA . GLY A 1 104 ? 9.909 10.190 -0.501 1.00 81.12 104 GLY A CA 1
ATOM 832 C C . GLY A 1 104 ? 10.449 9.285 0.606 1.00 81.12 104 GLY A C 1
ATOM 833 O O . GLY A 1 104 ? 9.772 8.342 1.000 1.00 81.12 104 GLY A O 1
ATOM 834 N N . ILE A 1 105 ? 11.615 9.611 1.179 1.00 83.56 105 ILE A N 1
ATOM 835 C CA . ILE A 1 105 ? 12.199 8.857 2.302 1.00 83.56 105 ILE A CA 1
ATOM 836 C C . ILE A 1 105 ? 11.312 9.004 3.542 1.00 83.56 105 ILE A C 1
ATOM 838 O O . ILE A 1 105 ? 11.050 8.030 4.247 1.00 83.56 105 ILE A O 1
ATOM 842 N N . LEU A 1 106 ? 10.802 10.213 3.791 1.00 83.62 106 LEU A N 1
ATOM 843 C CA . LEU A 1 106 ? 9.934 10.495 4.934 1.00 83.62 106 LEU A CA 1
ATOM 844 C C . LEU A 1 106 ? 8.583 9.765 4.828 1.00 83.62 106 LEU A C 1
ATOM 846 O O . LEU A 1 106 ? 8.104 9.204 5.812 1.00 83.62 106 LEU A O 1
ATOM 850 N N . LEU A 1 107 ? 7.986 9.739 3.633 1.00 83.50 107 LEU A N 1
ATOM 851 C CA . LEU A 1 107 ? 6.764 8.988 3.329 1.00 83.50 107 LEU A CA 1
ATOM 852 C C . LEU A 1 107 ? 6.991 7.478 3.463 1.00 83.50 107 LEU A C 1
ATOM 854 O O . LEU A 1 107 ? 6.165 6.780 4.059 1.00 83.50 107 LEU A O 1
ATOM 858 N N . ALA A 1 108 ? 8.130 6.984 2.981 1.00 83.00 108 ALA A N 1
ATOM 859 C CA . ALA A 1 108 ? 8.490 5.578 3.070 1.00 83.00 108 ALA A CA 1
ATOM 860 C C . ALA A 1 108 ? 8.713 5.132 4.525 1.00 83.00 108 ALA A C 1
ATOM 862 O O . ALA A 1 108 ? 8.222 4.073 4.907 1.00 83.00 108 ALA A O 1
ATOM 863 N N . LEU A 1 109 ? 9.361 5.948 5.363 1.00 81.38 109 LEU A N 1
ATOM 864 C CA . LEU A 1 109 ? 9.567 5.646 6.786 1.00 81.38 109 LEU A CA 1
ATOM 865 C C . LEU A 1 109 ? 8.296 5.821 7.627 1.00 81.38 109 LEU A C 1
ATOM 867 O O . LEU A 1 109 ? 7.997 4.989 8.480 1.00 81.38 109 LEU A O 1
ATOM 871 N N . GLY A 1 110 ? 7.552 6.908 7.417 1.00 81.75 110 GLY A N 1
ATOM 872 C CA . GLY A 1 110 ? 6.413 7.265 8.264 1.00 81.75 110 GLY A CA 1
ATOM 873 C C . GLY A 1 110 ? 5.117 6.541 7.902 1.00 81.75 110 GLY A C 1
ATOM 874 O O . GLY A 1 110 ? 4.338 6.186 8.785 1.00 81.75 110 GLY A O 1
ATOM 875 N N . LEU A 1 111 ? 4.865 6.327 6.609 1.00 81.62 111 LEU A N 1
ATOM 876 C CA . LEU A 1 111 ? 3.618 5.743 6.099 1.00 81.62 111 LEU A CA 1
ATOM 877 C C . LEU A 1 111 ? 3.824 4.393 5.399 1.00 81.62 111 LEU A C 1
ATOM 879 O O . LEU A 1 111 ? 2.834 3.771 4.997 1.00 81.62 111 LEU A O 1
ATOM 883 N N . GLY A 1 112 ? 5.074 3.939 5.249 1.00 79.44 112 GLY A N 1
ATOM 884 C CA . GLY A 1 112 ? 5.406 2.753 4.458 1.00 79.44 112 GLY A CA 1
ATOM 885 C C . GLY A 1 112 ? 5.197 2.958 2.956 1.00 79.44 112 GLY A C 1
ATOM 886 O O . GLY A 1 112 ? 5.058 1.980 2.226 1.00 79.44 112 GLY A O 1
ATOM 887 N N . ASP A 1 113 ? 5.096 4.207 2.495 1.00 81.38 113 ASP A N 1
ATOM 888 C CA . ASP A 1 113 ? 4.779 4.542 1.109 1.00 81.38 113 ASP A CA 1
ATOM 889 C C . ASP A 1 113 ? 6.040 4.889 0.312 1.00 81.38 113 ASP A C 1
ATOM 891 O O . ASP A 1 113 ? 6.620 5.960 0.470 1.00 81.38 113 ASP A O 1
ATOM 895 N N . GLN A 1 114 ? 6.443 3.972 -0.565 1.00 80.44 114 GLN A N 1
ATOM 896 C CA . GLN A 1 114 ? 7.634 4.101 -1.407 1.00 80.44 114 GLN A CA 1
ATOM 897 C C . GLN A 1 114 ? 7.331 4.719 -2.782 1.00 80.44 114 GLN A C 1
ATOM 899 O O . GLN A 1 114 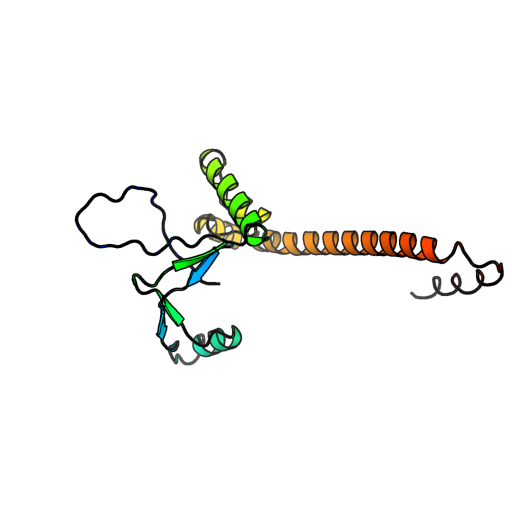? 8.231 4.839 -3.605 1.00 80.44 114 GLN A O 1
ATOM 904 N N . SER A 1 115 ? 6.082 5.120 -3.055 1.00 78.62 115 SER A N 1
ATOM 905 C CA . SER A 1 115 ? 5.667 5.601 -4.384 1.00 78.62 115 SER A CA 1
ATOM 906 C C . SER A 1 115 ? 6.404 6.856 -4.857 1.00 78.62 115 SER A C 1
ATOM 908 O O . SER A 1 115 ? 6.568 7.050 -6.057 1.00 78.62 115 SER A O 1
ATOM 910 N N . GLN A 1 116 ? 6.860 7.687 -3.917 1.00 78.44 116 GLN A N 1
ATOM 911 C CA . GLN A 1 116 ? 7.560 8.947 -4.182 1.00 78.44 116 GLN A CA 1
ATOM 912 C C . GLN A 1 116 ? 9.082 8.831 -4.022 1.00 78.44 116 GLN A C 1
ATOM 914 O O . GLN A 1 116 ? 9.769 9.848 -3.932 1.00 78.44 116 GLN A O 1
ATOM 919 N N . LEU A 1 117 ? 9.608 7.609 -3.927 1.00 79.62 117 LEU A N 1
ATOM 920 C CA . LEU A 1 117 ? 11.033 7.353 -3.787 1.00 79.62 117 LEU A CA 1
ATOM 921 C C . LEU A 1 117 ? 11.668 7.176 -5.181 1.00 79.62 117 LEU A C 1
ATOM 923 O O . LEU A 1 117 ? 11.298 6.241 -5.895 1.00 79.62 117 LEU A O 1
ATOM 927 N N . PRO A 1 118 ? 12.606 8.043 -5.600 1.00 80.56 118 PRO A N 1
ATOM 928 C CA . PRO A 1 118 ? 13.329 7.864 -6.854 1.00 80.56 118 PRO A CA 1
ATOM 929 C C . PRO A 1 118 ? 14.100 6.539 -6.868 1.00 80.56 118 PRO A C 1
ATOM 931 O O . PRO A 1 118 ? 14.706 6.152 -5.867 1.00 80.56 118 PRO A O 1
ATOM 934 N N . SER A 1 119 ? 14.149 5.866 -8.020 1.00 78.50 119 SER A N 1
ATOM 935 C CA . SER A 1 119 ? 14.909 4.615 -8.168 1.00 78.50 119 SER A CA 1
ATOM 936 C C . SER A 1 119 ? 16.407 4.796 -7.892 1.00 78.50 119 SER A C 1
ATOM 938 O O . SER A 1 119 ? 17.031 3.903 -7.332 1.00 78.50 119 SER A O 1
ATOM 940 N N . SER A 1 120 ? 16.966 5.976 -8.184 1.00 81.62 120 SER A N 1
ATOM 941 C CA . SER A 1 120 ? 18.362 6.3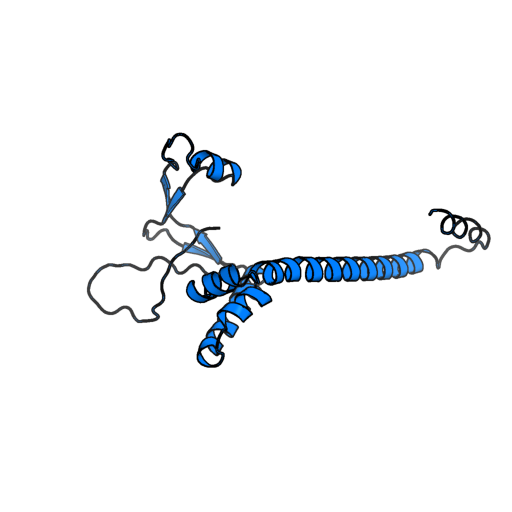16 -7.870 1.00 81.62 120 SER A CA 1
ATOM 942 C C . SER A 1 120 ? 18.679 6.234 -6.377 1.00 81.62 120 SER A C 1
ATOM 944 O O . SER A 1 120 ? 19.759 5.787 -5.997 1.00 81.62 120 SER A O 1
ATOM 946 N N . ASP A 1 121 ? 17.739 6.638 -5.523 1.00 81.38 121 ASP A N 1
ATOM 947 C CA . ASP A 1 121 ? 17.930 6.628 -4.072 1.00 81.38 121 ASP A CA 1
ATOM 948 C C . ASP A 1 121 ? 17.865 5.196 -3.540 1.00 81.38 121 ASP A C 1
ATOM 950 O O . ASP A 1 121 ? 18.610 4.820 -2.634 1.00 81.38 121 ASP A O 1
ATOM 954 N N . TRP A 1 122 ? 17.016 4.365 -4.150 1.00 79.44 122 TR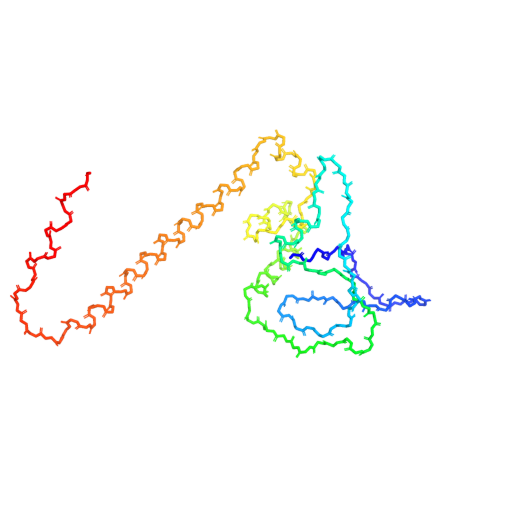P A N 1
ATOM 955 C CA . TRP A 1 122 ? 16.945 2.940 -3.853 1.00 79.44 122 TRP A CA 1
ATOM 956 C C . TRP A 1 122 ? 18.236 2.202 -4.223 1.00 79.44 122 TRP A C 1
ATOM 958 O O . TRP A 1 122 ? 18.732 1.391 -3.434 1.00 79.44 122 TRP A O 1
ATOM 968 N N . ASP A 1 123 ? 18.815 2.519 -5.380 1.00 83.44 123 ASP A N 1
ATOM 969 C CA . ASP A 1 123 ? 20.083 1.943 -5.833 1.00 83.44 123 ASP A CA 1
ATOM 970 C C . ASP A 1 123 ? 21.239 2.360 -4.915 1.00 83.44 123 ASP A C 1
ATOM 972 O O . ASP A 1 123 ? 22.047 1.521 -4.515 1.00 83.44 123 ASP A O 1
ATOM 976 N N . LEU A 1 124 ? 21.277 3.627 -4.488 1.00 85.25 124 LEU A N 1
ATOM 977 C CA . LEU A 1 124 ? 22.259 4.129 -3.521 1.00 85.25 124 LEU A CA 1
ATOM 978 C C . LEU A 1 124 ? 22.128 3.456 -2.146 1.00 85.25 124 LEU A C 1
ATOM 980 O O . LEU A 1 124 ? 23.135 3.088 -1.532 1.00 85.25 124 LEU A O 1
ATOM 984 N N . MET A 1 125 ? 20.906 3.254 -1.647 1.00 82.38 125 MET A N 1
ATOM 985 C CA . MET A 1 125 ? 20.671 2.554 -0.375 1.00 82.38 125 MET A CA 1
ATOM 986 C C . MET A 1 125 ? 20.991 1.059 -0.459 1.00 82.38 125 MET A C 1
ATOM 988 O O . MET A 1 125 ? 21.495 0.475 0.502 1.00 82.38 125 MET A O 1
ATOM 992 N N . SER A 1 126 ? 20.744 0.441 -1.612 1.00 82.88 126 SER A N 1
ATOM 993 C CA . SER A 1 126 ? 21.109 -0.952 -1.872 1.00 82.88 126 SER A CA 1
ATOM 994 C C . SER A 1 126 ? 22.627 -1.119 -1.970 1.00 82.88 126 SER A C 1
ATOM 996 O O . SER A 1 126 ? 23.183 -2.011 -1.335 1.00 82.88 126 SER A O 1
ATOM 998 N N . ALA A 1 127 ? 23.315 -0.218 -2.678 1.00 86.06 127 ALA A N 1
ATOM 999 C CA . ALA A 1 127 ? 24.769 -0.229 -2.831 1.00 86.06 127 ALA A CA 1
ATOM 1000 C C . ALA A 1 127 ? 25.514 0.064 -1.518 1.00 86.06 127 ALA A C 1
ATOM 1002 O O . ALA A 1 127 ? 26.532 -0.559 -1.231 1.00 86.06 127 ALA A O 1
ATOM 1003 N N . SER A 1 128 ? 24.995 0.975 -0.690 1.00 87.06 128 SER A N 1
ATOM 1004 C CA . SER A 1 128 ? 25.543 1.264 0.647 1.00 87.06 128 SER A CA 1
ATOM 1005 C C . SER A 1 128 ? 25.162 0.218 1.701 1.00 87.06 128 SER A C 1
ATOM 1007 O O . SER A 1 128 ? 25.592 0.305 2.850 1.00 87.06 128 SER A O 1
ATOM 1009 N N . GLY A 1 129 ? 24.319 -0.750 1.337 1.00 83.00 129 GLY A N 1
ATOM 1010 C CA . GLY A 1 129 ? 23.794 -1.765 2.236 1.00 83.00 129 GLY A CA 1
ATOM 1011 C C . GLY A 1 129 ? 22.785 -1.239 3.253 1.00 83.00 129 GLY A C 1
ATOM 1012 O O . GLY A 1 129 ? 22.230 -2.046 3.978 1.00 83.00 129 GLY A O 1
ATOM 1013 N N . THR A 1 130 ? 22.473 0.056 3.317 1.00 82.19 130 THR A N 1
ATOM 1014 C CA . THR A 1 130 ? 21.613 0.667 4.354 1.00 82.19 130 THR A CA 1
ATOM 1015 C C . THR A 1 130 ? 20.136 0.260 4.290 1.00 82.19 130 THR A C 1
ATOM 1017 O O . THR A 1 130 ? 19.387 0.517 5.232 1.00 82.19 130 THR A O 1
ATOM 1020 N N . ASN A 1 131 ? 19.720 -0.464 3.249 1.00 80.00 131 ASN A N 1
ATOM 1021 C CA . ASN A 1 131 ? 18.367 -1.011 3.116 1.00 80.00 131 ASN A CA 1
ATOM 1022 C C . ASN A 1 131 ? 17.927 -1.872 4.329 1.00 80.00 131 ASN A C 1
ATOM 1024 O O . ASN A 1 131 ? 16.766 -1.833 4.738 1.00 80.00 131 ASN A O 1
ATOM 1028 N N . HIS A 1 132 ? 18.849 -2.596 4.984 1.00 77.06 132 HIS A N 1
ATOM 1029 C CA . HIS A 1 132 ? 18.503 -3.383 6.180 1.00 77.06 132 HIS A CA 1
ATOM 1030 C C . HIS A 1 132 ? 18.055 -2.508 7.361 1.00 77.06 132 HIS A C 1
ATOM 1032 O O . HIS A 1 132 ? 17.152 -2.904 8.095 1.00 77.06 132 HIS A O 1
ATOM 1038 N N . LEU A 1 133 ? 18.606 -1.300 7.525 1.00 76.62 133 LEU A N 1
ATOM 1039 C CA . LEU A 1 133 ? 18.194 -0.363 8.581 1.00 76.62 133 LEU A CA 1
ATOM 1040 C C . LEU A 1 133 ? 16.747 0.106 8.389 1.00 76.62 133 LEU A C 1
ATOM 1042 O O . LEU A 1 133 ? 16.017 0.312 9.362 1.00 76.62 133 LEU A O 1
ATOM 1046 N N . PHE A 1 134 ? 16.316 0.204 7.132 1.00 73.44 134 PHE A N 1
ATOM 1047 C CA . PHE A 1 134 ? 14.951 0.560 6.764 1.00 73.44 134 PHE A CA 1
ATOM 1048 C C . PHE A 1 134 ? 13.944 -0.496 7.248 1.00 73.44 134 PHE A C 1
ATOM 1050 O O . PHE A 1 134 ? 12.907 -0.163 7.819 1.00 73.44 134 PHE A O 1
ATOM 1057 N N . VAL A 1 135 ? 14.284 -1.781 7.100 1.00 68.75 135 VAL A N 1
ATOM 1058 C CA . VAL A 1 135 ? 13.438 -2.912 7.519 1.00 68.75 135 VAL A CA 1
ATOM 1059 C C . VAL A 1 135 ? 13.516 -3.165 9.031 1.00 68.75 135 VAL A C 1
ATOM 1061 O O . VAL A 1 135 ? 12.490 -3.394 9.674 1.00 68.75 135 VAL A O 1
ATOM 1064 N N . ILE A 1 136 ? 14.708 -3.070 9.632 1.00 66.69 136 ILE A N 1
ATOM 1065 C CA . ILE A 1 136 ? 14.934 -3.282 11.076 1.00 66.69 136 ILE A CA 1
ATOM 1066 C C . ILE A 1 136 ? 14.178 -2.248 11.924 1.00 66.69 136 ILE A C 1
ATOM 1068 O O . ILE A 1 136 ? 13.736 -2.551 13.035 1.00 66.69 136 ILE A O 1
ATOM 1072 N N . SER A 1 137 ? 13.956 -1.046 11.395 1.00 67.62 137 SER A N 1
ATOM 1073 C CA . SER A 1 137 ? 13.175 -0.009 12.077 1.00 67.62 137 SER A CA 1
ATOM 1074 C C . SER A 1 137 ? 11.711 -0.417 12.301 1.00 67.62 137 SER A C 1
ATOM 1076 O O . SER A 1 137 ? 11.128 -0.075 13.329 1.00 67.62 137 SER A O 1
ATOM 1078 N N . GLY A 1 138 ? 11.122 -1.220 11.407 1.00 74.56 138 GLY A N 1
ATOM 1079 C CA . GLY A 1 138 ? 9.733 -1.673 11.533 1.00 74.56 138 GLY A CA 1
ATOM 1080 C C . GLY A 1 138 ? 9.516 -2.676 12.669 1.00 74.56 138 GLY A C 1
ATOM 1081 O O . GLY A 1 138 ? 8.518 -2.588 13.386 1.00 74.56 138 GLY A O 1
ATOM 1082 N N . LEU A 1 139 ? 10.468 -3.593 12.884 1.00 84.00 139 LEU A N 1
ATOM 1083 C CA . LEU A 1 139 ? 10.363 -4.606 13.942 1.00 84.00 139 LEU A CA 1
ATOM 1084 C C . LEU A 1 139 ? 10.378 -3.971 15.336 1.00 84.00 139 LEU A C 1
ATOM 1086 O O . LEU A 1 139 ? 9.588 -4.357 16.195 1.00 84.00 139 LEU A O 1
ATOM 1090 N N . HIS A 1 140 ? 11.235 -2.973 15.551 1.00 82.69 140 HIS A N 1
ATOM 1091 C CA . HIS A 1 140 ? 11.326 -2.288 16.839 1.00 82.69 140 HIS A CA 1
ATOM 1092 C C . HIS A 1 140 ? 10.040 -1.534 17.187 1.00 82.69 140 HIS A C 1
ATOM 1094 O O . HIS A 1 140 ? 9.578 -1.614 18.322 1.00 82.69 140 HIS A O 1
ATOM 1100 N N . ILE A 1 141 ? 9.415 -0.861 16.216 1.00 84.69 141 ILE A N 1
ATOM 1101 C CA . ILE A 1 141 ? 8.146 -0.150 16.431 1.00 84.69 141 ILE A CA 1
ATOM 1102 C C . ILE A 1 141 ? 7.038 -1.139 16.817 1.00 84.69 141 ILE A C 1
ATOM 1104 O O . ILE A 1 141 ? 6.275 -0.874 17.746 1.00 84.69 141 ILE A O 1
ATOM 1108 N N . VAL A 1 142 ? 6.978 -2.303 16.162 1.00 86.75 142 VAL A N 1
ATOM 1109 C CA . VAL A 1 142 ? 6.010 -3.360 16.492 1.00 86.75 142 VAL A CA 1
ATOM 1110 C C . VAL A 1 142 ? 6.283 -3.962 17.871 1.00 86.75 142 VAL A C 1
ATOM 1112 O O . VAL A 1 142 ? 5.341 -4.144 18.638 1.00 86.75 142 VAL A O 1
ATOM 1115 N N . LEU A 1 143 ? 7.546 -4.228 18.220 1.00 91.62 143 LEU A N 1
ATOM 1116 C CA . LEU A 1 143 ? 7.924 -4.754 19.534 1.00 91.62 143 LEU A CA 1
ATOM 1117 C C . LEU A 1 143 ? 7.541 -3.781 20.656 1.00 91.62 143 LEU A C 1
ATOM 1119 O O . LEU A 1 143 ? 6.911 -4.183 21.631 1.00 91.62 143 LEU A O 1
ATOM 1123 N N . ILE A 1 144 ? 7.873 -2.497 20.504 1.00 91.81 144 ILE A N 1
ATOM 1124 C CA . ILE A 1 144 ? 7.534 -1.461 21.486 1.00 91.81 144 ILE A CA 1
ATOM 1125 C C . ILE A 1 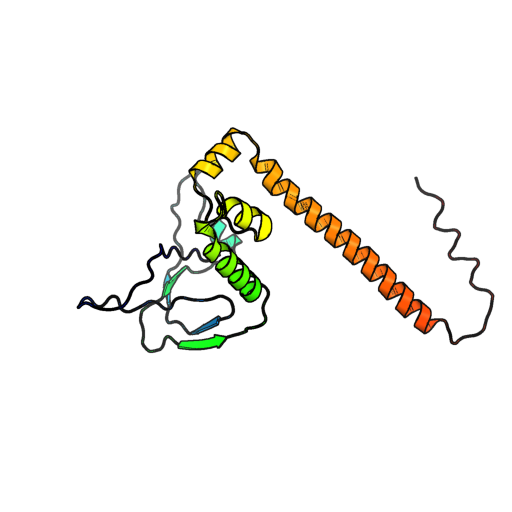144 ? 6.013 -1.319 21.604 1.00 91.81 144 ILE A C 1
ATOM 1127 O O . ILE A 1 144 ? 5.493 -1.264 22.716 1.00 91.81 144 ILE A O 1
ATOM 1131 N N . ALA A 1 145 ? 5.283 -1.317 20.484 1.00 90.62 145 ALA A N 1
ATOM 1132 C CA . ALA A 1 145 ? 3.823 -1.276 20.495 1.00 90.62 145 ALA A CA 1
ATOM 1133 C C . ALA A 1 145 ? 3.212 -2.510 21.181 1.00 90.62 145 ALA A C 1
ATOM 1135 O O . ALA A 1 145 ? 2.263 -2.367 21.948 1.00 90.62 145 ALA A O 1
ATOM 1136 N N . ALA A 1 146 ? 3.770 -3.703 20.957 1.00 92.38 146 ALA A N 1
ATOM 1137 C CA . ALA A 1 146 ? 3.331 -4.936 21.604 1.00 92.38 146 ALA A CA 1
ATOM 1138 C C . ALA A 1 146 ? 3.567 -4.898 23.119 1.00 92.38 146 ALA A C 1
ATOM 1140 O O . ALA A 1 146 ? 2.666 -5.243 23.879 1.00 92.38 146 ALA A O 1
ATOM 1141 N N . ILE A 1 147 ? 4.733 -4.417 23.564 1.00 94.56 147 ILE A N 1
ATOM 1142 C CA . ILE A 1 147 ? 5.040 -4.234 24.989 1.00 94.56 147 ILE A CA 1
ATOM 1143 C C . ILE A 1 147 ? 4.095 -3.201 25.608 1.00 94.56 147 ILE A C 1
ATOM 1145 O O . ILE A 1 147 ? 3.507 -3.463 26.653 1.00 94.56 147 ILE A O 1
ATOM 1149 N N . ALA A 1 148 ? 3.896 -2.049 24.964 1.00 94.12 148 ALA A N 1
ATOM 1150 C CA . ALA A 1 148 ? 2.990 -1.013 25.454 1.00 94.12 148 ALA A CA 1
ATOM 1151 C C . ALA A 1 148 ? 1.540 -1.514 25.544 1.00 94.12 148 ALA A C 1
ATOM 1153 O O . ALA A 1 148 ? 0.862 -1.264 26.538 1.00 94.12 148 ALA A O 1
ATOM 1154 N N . PHE A 1 149 ? 1.077 -2.263 24.542 1.00 93.62 149 PHE A N 1
ATOM 1155 C CA . PHE A 1 149 ? -0.248 -2.878 24.543 1.00 93.62 149 PHE A CA 1
ATOM 1156 C C . PHE A 1 149 ? -0.381 -3.945 25.632 1.00 93.62 149 PHE A C 1
ATOM 1158 O O . PHE A 1 149 ? -1.397 -3.989 26.319 1.00 93.62 149 PHE A O 1
ATOM 1165 N N . TRP A 1 150 ? 0.650 -4.769 25.834 1.00 93.75 150 TRP A N 1
ATOM 1166 C CA . TRP A 1 150 ? 0.685 -5.767 26.900 1.00 93.75 150 TRP A CA 1
ATOM 1167 C C . TRP A 1 150 ? 0.634 -5.112 28.283 1.00 93.75 150 TRP A C 1
ATOM 1169 O O . TRP A 1 150 ? -0.201 -5.485 29.100 1.00 93.75 150 TRP A O 1
ATOM 1179 N N . LEU A 1 151 ? 1.442 -4.077 28.524 1.00 93.25 151 LEU A N 1
ATOM 1180 C CA . LEU A 1 151 ? 1.430 -3.318 29.777 1.00 93.25 151 LEU A CA 1
ATOM 1181 C C . LEU A 1 151 ? 0.086 -2.617 30.010 1.00 93.25 151 LEU A C 1
ATOM 1183 O O . LEU A 1 151 ? -0.455 -2.695 31.110 1.00 93.25 151 LEU A O 1
ATOM 1187 N N . ALA A 1 152 ? -0.482 -1.978 28.984 1.00 91.62 152 ALA A N 1
ATOM 1188 C CA . ALA A 1 152 ? -1.795 -1.340 29.068 1.00 91.62 152 ALA A CA 1
ATOM 1189 C C . ALA A 1 152 ? -2.914 -2.362 29.321 1.00 91.62 152 ALA A C 1
ATOM 1191 O O . ALA A 1 152 ? -3.814 -2.106 30.118 1.00 91.62 152 ALA A O 1
ATOM 1192 N N . GLY A 1 153 ? -2.838 -3.535 28.688 1.00 89.31 153 GLY A N 1
ATOM 1193 C CA . GLY A 1 153 ? -3.751 -4.653 28.907 1.00 89.31 153 GLY A CA 1
ATOM 1194 C C . GLY A 1 153 ? -3.657 -5.204 30.328 1.00 89.31 153 GLY A C 1
ATOM 1195 O O . GLY A 1 153 ? -4.681 -5.343 30.988 1.00 89.31 153 GLY A O 1
ATOM 1196 N N . CYS A 1 154 ? -2.447 -5.442 30.839 1.00 86.12 154 CYS A N 1
ATOM 1197 C CA . CYS A 1 154 ? -2.222 -5.853 32.227 1.00 86.12 154 CYS A CA 1
ATOM 1198 C C . CYS A 1 154 ? -2.729 -4.801 33.222 1.00 86.12 154 CYS A C 1
ATOM 1200 O O . CYS A 1 154 ? -3.377 -5.156 34.204 1.00 86.12 154 CYS A O 1
ATOM 1202 N N . TRP A 1 155 ? -2.502 -3.512 32.954 1.00 88.19 155 TRP A N 1
ATOM 1203 C CA . TRP A 1 155 ? -3.014 -2.423 33.786 1.00 88.19 155 TRP A CA 1
ATOM 1204 C C . TRP A 1 155 ? -4.548 -2.394 33.795 1.00 88.19 155 TRP A C 1
ATOM 1206 O O . TRP A 1 155 ? -5.156 -2.390 34.865 1.00 88.19 155 TRP A O 1
ATOM 1216 N N . LEU A 1 156 ? -5.184 -2.487 32.624 1.00 85.94 156 LEU A N 1
ATOM 1217 C CA . LEU A 1 156 ? -6.641 -2.530 32.488 1.00 85.94 156 LEU A CA 1
ATOM 1218 C C . LEU A 1 156 ? -7.252 -3.767 33.168 1.00 85.94 156 LEU A C 1
ATOM 1220 O O . LEU A 1 156 ? -8.256 -3.649 33.867 1.00 85.94 156 LEU A O 1
ATOM 1224 N N . LEU A 1 157 ? -6.633 -4.940 33.015 1.00 80.19 157 LEU A N 1
ATOM 1225 C CA . LEU A 1 157 ? -7.059 -6.177 33.675 1.00 80.19 157 LEU A CA 1
ATOM 1226 C C . LEU A 1 157 ? -6.871 -6.106 35.192 1.00 80.19 157 LEU A C 1
ATOM 1228 O O . LEU A 1 157 ? -7.726 -6.595 35.922 1.00 80.19 157 LEU A O 1
ATOM 1232 N N . SER A 1 158 ? -5.811 -5.460 35.685 1.00 79.44 158 SER A N 1
ATOM 1233 C CA . SER A 1 158 ? -5.619 -5.245 37.124 1.00 79.44 158 SER A CA 1
ATOM 1234 C C . SER A 1 158 ? -6.638 -4.259 37.709 1.00 79.44 158 SER A C 1
ATOM 1236 O O . SER A 1 158 ? -7.132 -4.481 38.811 1.00 79.44 158 SER A O 1
ATOM 1238 N N . ALA A 1 159 ? -7.033 -3.230 36.953 1.00 75.88 159 ALA A N 1
ATOM 1239 C CA . ALA A 1 159 ? -8.076 -2.284 37.347 1.00 75.88 159 ALA A CA 1
ATOM 1240 C C . ALA A 1 159 ? -9.481 -2.920 37.351 1.00 75.88 159 ALA A C 1
ATOM 1242 O O . ALA A 1 159 ? -10.270 -2.669 38.259 1.00 75.88 159 ALA A O 1
ATOM 1243 N N . LEU A 1 160 ? -9.785 -3.786 36.378 1.00 67.12 160 LEU A N 1
ATOM 1244 C CA . LEU A 1 160 ? -11.047 -4.536 36.323 1.00 67.12 160 LEU A CA 1
ATOM 1245 C C . LEU A 1 160 ? -11.086 -5.689 37.341 1.00 67.12 160 LEU A C 1
ATOM 1247 O O . LEU A 1 160 ? -12.126 -5.943 37.941 1.00 67.12 160 LEU A O 1
ATOM 1251 N N . GLY A 1 161 ? -9.950 -6.343 37.593 1.00 59.12 161 GLY A N 1
ATOM 1252 C CA . GLY A 1 161 ? -9.793 -7.341 38.651 1.00 59.12 161 GLY A CA 1
ATOM 1253 C C . GLY A 1 161 ? -9.967 -6.733 40.043 1.00 59.12 161 GLY A C 1
ATOM 1254 O O . GLY A 1 161 ? -10.666 -7.308 40.872 1.00 59.12 161 GLY A O 1
ATOM 1255 N N . ALA A 1 162 ? -9.445 -5.525 40.276 1.00 54.50 162 ALA A N 1
ATOM 1256 C CA . ALA A 1 162 ? -9.677 -4.776 41.511 1.00 54.50 162 ALA A CA 1
ATOM 1257 C C . ALA A 1 162 ? -11.158 -4.406 41.715 1.00 54.50 162 ALA A C 1
ATOM 1259 O O . ALA A 1 162 ? -11.634 -4.438 42.846 1.00 54.50 162 ALA A O 1
ATOM 1260 N N . ALA A 1 163 ? -11.908 -4.136 40.640 1.00 51.75 163 ALA A N 1
ATOM 1261 C CA . ALA A 1 163 ? -13.346 -3.859 40.716 1.00 51.75 163 ALA A CA 1
ATOM 1262 C C . ALA A 1 163 ? -14.204 -5.096 41.060 1.00 51.75 163 ALA A C 1
ATOM 1264 O O . ALA A 1 163 ? -15.338 -4.942 41.501 1.00 51.75 163 ALA A O 1
ATOM 1265 N N . SER A 1 164 ? -13.677 -6.315 40.890 1.00 50.25 164 SER A N 1
ATOM 1266 C CA . SER A 1 164 ? -14.371 -7.567 41.251 1.00 50.25 164 SER A CA 1
ATOM 1267 C C . SER A 1 164 ? -14.024 -8.114 42.642 1.00 50.25 164 SER A C 1
ATOM 1269 O O . SER A 1 164 ? -14.664 -9.055 43.099 1.00 50.25 164 SER A O 1
ATOM 1271 N N . VAL A 1 165 ? -13.023 -7.542 43.325 1.00 50.94 165 VAL A N 1
ATOM 1272 C CA . VAL A 1 165 ? -12.499 -8.063 44.607 1.00 50.94 165 VAL A CA 1
ATOM 1273 C C . VAL A 1 165 ? -12.925 -7.208 45.812 1.00 50.94 165 VAL A C 1
ATOM 1275 O O . VAL A 1 165 ? -12.670 -7.579 46.953 1.00 50.94 165 VAL A O 1
ATOM 1278 N N . THR A 1 166 ? -13.638 -6.094 45.613 1.00 51.81 166 THR A N 1
ATOM 1279 C CA . THR A 1 166 ? -14.117 -5.257 46.732 1.00 51.81 166 THR A CA 1
ATOM 1280 C C . THR A 1 166 ? -15.428 -5.713 47.370 1.00 51.81 166 THR A C 1
ATOM 1282 O O . THR A 1 166 ? -15.926 -5.006 48.239 1.00 51.81 166 THR A O 1
ATOM 1285 N N . ASP A 1 167 ? -15.980 -6.872 47.001 1.00 48.56 167 ASP A N 1
ATOM 1286 C CA . ASP A 1 167 ? -17.207 -7.380 47.629 1.00 48.56 167 ASP A CA 1
ATOM 1287 C C . ASP A 1 167 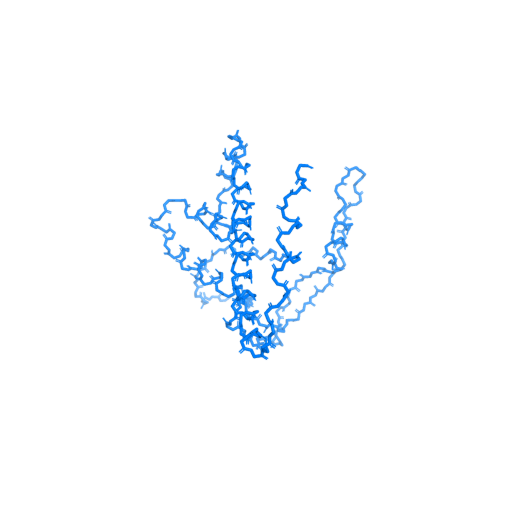? -17.186 -8.906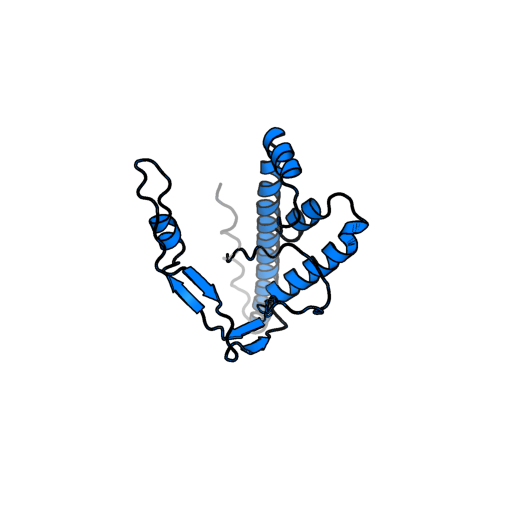 47.814 1.00 48.56 167 ASP A C 1
ATOM 1289 O O . ASP A 1 167 ? -18.003 -9.634 47.264 1.00 48.56 167 ASP A O 1
ATOM 1293 N N . LEU A 1 168 ? -16.201 -9.415 48.562 1.00 47.06 168 LEU A N 1
ATOM 1294 C CA . LEU A 1 168 ? -16.436 -10.553 49.455 1.00 47.06 168 LEU A CA 1
ATOM 1295 C C . LEU A 1 168 ? -15.344 -10.626 50.527 1.00 47.06 168 LEU A C 1
ATOM 1297 O O . LEU A 1 168 ? -14.169 -10.889 50.272 1.00 47.06 168 LEU A O 1
ATOM 1301 N N . SER A 1 169 ? -15.768 -10.379 51.756 1.00 54.25 169 SER A N 1
ATOM 1302 C CA . SER A 1 169 ? -15.048 -10.633 52.993 1.00 54.25 169 SER A CA 1
ATOM 1303 C C . SER A 1 169 ? -14.584 -12.093 53.101 1.00 54.25 169 SER A C 1
ATOM 1305 O O . SER A 1 169 ? -15.405 -12.982 53.288 1.00 54.25 169 SER A O 1
ATOM 1307 N N . ALA A 1 170 ? -13.270 -12.338 53.070 1.00 47.66 170 ALA A N 1
ATOM 1308 C CA . ALA A 1 170 ? -12.604 -13.380 53.872 1.00 47.66 170 ALA A CA 1
ATOM 1309 C C . ALA A 1 170 ? -11.066 -13.293 53.715 1.00 47.66 170 ALA A C 1
ATOM 1311 O O . ALA A 1 170 ? -10.557 -13.389 52.595 1.00 47.66 170 ALA A O 1
ATOM 1312 N N . PRO A 1 171 ? -10.294 -13.126 54.804 1.00 56.66 171 PRO A N 1
ATOM 1313 C CA . PRO A 1 171 ? -8.869 -12.815 54.746 1.00 56.66 171 PRO A CA 1
ATOM 1314 C C . PRO A 1 171 ? -7.972 -14.062 54.853 1.00 56.66 171 PRO A C 1
ATOM 1316 O O . PRO A 1 171 ? -7.172 -14.118 55.775 1.00 56.66 171 PRO A O 1
ATOM 1319 N N . GLU A 1 172 ? -8.047 -15.045 53.943 1.00 52.75 172 GLU A N 1
ATOM 1320 C CA . GLU A 1 172 ? -7.135 -16.219 54.021 1.00 52.75 172 GLU A CA 1
ATOM 1321 C C . GLU A 1 172 ? -6.468 -16.703 52.714 1.00 52.75 172 GLU A C 1
ATOM 1323 O O . GLU A 1 172 ? -5.669 -17.633 52.754 1.00 52.75 172 GLU A O 1
ATOM 1328 N N . ILE A 1 173 ? -6.666 -16.074 51.548 1.00 52.09 173 ILE A N 1
ATOM 1329 C CA . ILE A 1 173 ? -6.154 -16.656 50.276 1.00 52.09 173 ILE A CA 1
ATOM 1330 C C . ILE A 1 173 ? -4.850 -16.000 49.760 1.00 52.09 173 ILE A C 1
ATOM 1332 O O . ILE A 1 173 ? -4.229 -16.471 48.806 1.00 52.09 173 ILE A O 1
ATOM 1336 N N . TRP A 1 174 ? -4.327 -14.974 50.439 1.00 48.03 174 TRP A N 1
ATOM 1337 C CA . TRP A 1 174 ? -3.104 -14.271 50.009 1.00 48.03 174 TRP A CA 1
ATOM 1338 C C . TRP A 1 174 ? -1.799 -15.084 50.092 1.00 48.03 174 TRP A C 1
ATOM 1340 O O . TRP A 1 174 ? -0.762 -14.597 49.638 1.00 48.03 174 TRP A O 1
ATOM 1350 N N . LEU A 1 175 ? -1.815 -16.319 50.607 1.00 49.44 175 LEU A N 1
ATOM 1351 C CA . LEU A 1 175 ? -0.584 -17.098 50.765 1.00 49.44 175 LEU A CA 1
ATOM 1352 C C . LEU A 1 175 ? -0.158 -17.928 49.540 1.00 49.44 175 LEU A C 1
ATOM 1354 O O . LEU A 1 175 ? 1.012 -18.291 49.462 1.00 49.44 175 LEU A O 1
ATOM 1358 N N . LEU A 1 176 ? -1.031 -18.215 48.564 1.00 47.59 176 LEU A N 1
ATOM 1359 C CA . LEU A 1 176 ? -0.684 -19.169 47.489 1.00 47.59 176 LEU A CA 1
ATOM 1360 C C . LEU A 1 176 ? -0.223 -18.551 46.161 1.00 47.59 176 LEU A C 1
ATOM 1362 O O . LEU A 1 176 ? 0.402 -19.244 45.363 1.00 47.59 176 LEU A O 1
ATOM 1366 N N . VAL A 1 177 ? -0.431 -17.254 45.917 1.00 51.59 177 VAL A N 1
ATOM 1367 C CA . VAL A 1 177 ? -0.060 -16.643 44.619 1.00 51.59 177 VAL A CA 1
ATOM 1368 C C . VAL A 1 177 ? 1.387 -16.123 44.590 1.00 51.59 177 VAL A C 1
ATOM 1370 O O . VAL A 1 177 ? 1.953 -15.922 43.519 1.00 51.59 177 VAL A O 1
ATOM 1373 N N . ARG A 1 178 ? 2.056 -15.972 45.743 1.00 49.03 178 ARG A N 1
ATOM 1374 C CA . ARG A 1 178 ? 3.413 -15.389 45.804 1.00 49.03 178 ARG A CA 1
ATOM 1375 C C . ARG A 1 178 ? 4.571 -16.398 45.731 1.00 49.03 178 ARG A C 1
ATOM 1377 O O . ARG A 1 178 ? 5.716 -15.967 45.684 1.00 49.03 178 ARG A O 1
ATOM 1384 N N . ILE A 1 179 ? 4.302 -17.709 45.678 1.00 48.69 179 ILE A N 1
ATOM 1385 C CA . ILE A 1 179 ? 5.354 -18.752 45.675 1.00 48.69 179 ILE A CA 1
ATOM 1386 C C . ILE A 1 179 ? 5.733 -19.227 44.254 1.00 48.69 179 ILE A C 1
ATOM 1388 O O . ILE A 1 179 ? 6.834 -19.727 44.056 1.00 48.69 179 ILE A O 1
ATOM 1392 N N . ALA A 1 180 ? 4.914 -18.993 43.223 1.00 47.41 180 ALA A N 1
ATOM 1393 C CA . ALA A 1 180 ? 5.225 -19.465 41.862 1.00 47.41 180 ALA A CA 1
ATOM 1394 C C . ALA A 1 180 ? 6.118 -18.518 41.023 1.00 47.41 180 ALA A C 1
ATOM 1396 O O . ALA A 1 180 ? 6.478 -18.853 39.900 1.00 47.41 180 ALA A O 1
ATOM 1397 N N . GLY A 1 181 ? 6.482 -17.339 41.544 1.00 46.03 181 GLY A N 1
ATOM 1398 C CA . GLY A 1 181 ? 7.277 -16.327 40.828 1.00 46.03 181 GLY A CA 1
ATOM 1399 C C . GLY A 1 181 ? 8.788 -16.368 41.086 1.00 46.03 181 GLY A C 1
ATOM 1400 O O . GLY A 1 181 ? 9.471 -15.395 40.779 1.00 46.03 181 GLY A O 1
ATOM 1401 N N . GLY A 1 182 ? 9.312 -17.435 41.696 1.00 43.31 182 GLY A N 1
ATOM 1402 C CA . GLY A 1 182 ? 10.691 -17.470 42.189 1.00 43.31 182 GLY A CA 1
ATOM 1403 C C . GLY A 1 182 ? 11.393 -18.817 42.050 1.00 43.31 182 GLY A C 1
ATOM 1404 O O . GLY A 1 182 ? 12.022 -19.238 43.009 1.00 43.31 182 GLY A O 1
ATOM 1405 N N . ALA A 1 183 ? 11.281 -19.506 40.909 1.00 39.88 183 ALA A N 1
ATOM 1406 C CA . ALA A 1 183 ? 12.192 -20.602 40.549 1.00 39.88 183 ALA A CA 1
ATOM 1407 C C . ALA A 1 183 ? 12.041 -21.003 39.069 1.00 39.88 183 ALA A C 1
ATOM 1409 O O . ALA A 1 183 ? 11.174 -21.810 38.748 1.00 39.88 183 ALA A O 1
ATOM 1410 N N . ALA A 1 184 ? 12.869 -20.405 38.205 1.00 35.19 184 ALA A N 1
ATOM 1411 C CA . ALA A 1 184 ? 13.377 -20.884 36.901 1.00 35.19 184 ALA A CA 1
ATOM 1412 C C . ALA A 1 184 ? 13.827 -19.622 36.127 1.00 35.19 184 ALA A C 1
ATOM 1414 O O . ALA A 1 184 ? 12.986 -18.767 35.858 1.00 35.19 184 ALA A O 1
ATOM 1415 N N . LEU A 1 185 ? 15.096 -19.306 35.831 1.00 39.12 185 LEU A N 1
ATOM 1416 C CA . LEU A 1 185 ? 16.275 -20.128 35.502 1.00 39.12 185 LEU A CA 1
ATOM 1417 C C . LEU A 1 185 ? 15.973 -21.275 34.539 1.00 39.12 185 LEU A C 1
ATOM 1419 O O . LEU A 1 185 ? 15.350 -22.261 34.982 1.00 39.12 185 LEU A O 1
#

Radius of gyration: 26.69 Å; chains: 1; bounding box: 49×46×84 Å

Sequence (185 aa):
MVDYFCHGKKSACAGIYELCCLPIVQAGQRWQLLVRLNRPHGFANPGGFDYEAWLFQQRISAKGYVRENSSNQLLGSRPYSIQVIRSKVQERMTAYADRLPNIGILLALGLGDQSQLPSSDWDLMSASGTNHLFVISGLHIVLIAAIAFWLAGCWLLSALGAASVTDLSAPEIWLLVRIAGGAAL

pLDDT: mean 73.29, std 18.98, range [24.08, 94.56]

Secondary structure (DSSP, 8-state):
--------------SSS-------PPTTEEEE--EEEE-------TTS--HHHHHHHTT---EEEEPP-TT-EEEEE-SSSHHHHHHHHHHHHHHTGGGSTTHHHHHHHHH---TT--HHHHHHHHHTSTHHHHHHHHHHHHHHHHHHHHHHHHHHHHHHHHHHHSS------TTSSSSTTS---